Protein AF-A7VLI6-F1 (afdb_monomer_lite)

InterPro domains:
  IPR052986 Interferon-induced very large GTPase [PTHR14819] (4-269)
  IPR057365 Up-regulator of cell proliferation-like domain [PF25496] (10-269)

Sequence (271 aa):
SGDNSLASTHPLDVLCVLLHCSDNLIQQEIVTKLSMCQFAVPLLLPAGDGSHCTIMLGAMRDIVKKWRPQSLADNKGFREENVVNTSMPIFSYVRMGKSKLSKSKILNQVLNPAQLHNNFFIHDNMDGGNLKREISDGLVEMSWYFPCGKSDIFPEPITVTNLRGDLESHWDQFIFLTRISSAVFIFIEDISEMEFTLLSSCPTTDTQYYFIVTPGSGKTVSIQTLKTLQYLKSVLKFKKSNVIMHAGVVNEAAFVKRLQSTIINFINHKP

pLDDT: mean 88.83, std 11.22, range [43.25, 98.69]

Radius of gyration: 19.04 Å; chains: 1; bounding box: 56×36×55 Å

Foldseek 3Di:
DDPPCPPLAQVLLVVLVQCVPDDLVSLLVSQQVLVVLLAWGWQWRQDDVDDGIDGNLSSQQPDKDKAAFQVCQVPPDIDIDRPSPDDAAEEEEAEADDDPDWRQCLVQLLQDDPPDRRRRDQDCVDVSRVPDHDRCQQTKTKGKHGHHHDPDLANHIHMYIYHHDHCVVNVVSVLVCLARHLEYEYEYQAADPVNLVSLLPRDADNYEYAYEHHHPPPDDYDPVRVVSVVVSCVSNVYDPLSYQYPDDPPDSNVSSSSVSVVVNVCVVPPD

Organism: Glandirana rugosa (NCBI:txid8410)

Structure (mmCIF, N/CA/C/O backbone):
data_AF-A7VLI6-F1
#
_entry.id   AF-A7VLI6-F1
#
loop_
_atom_site.group_PDB
_atom_site.id
_atom_site.type_symbol
_atom_site.label_atom_id
_atom_site.label_alt_id
_atom_site.label_comp_id
_atom_site.label_asym_id
_atom_site.label_entity_id
_atom_site.label_seq_id
_atom_site.pdbx_PDB_ins_code
_atom_site.Cartn_x
_atom_site.Cartn_y
_atom_site.Cartn_z
_atom_site.occupancy
_atom_site.B_iso_or_equiv
_atom_site.auth_seq_id
_atom_site.auth_comp_id
_atom_site.auth_asym_id
_atom_site.auth_atom_id
_atom_site.pdbx_PDB_model_num
ATOM 1 N N . SER A 1 1 ? -24.670 20.925 -33.018 1.00 44.25 1 SER A N 1
ATOM 2 C CA . SER A 1 1 ? -23.647 19.876 -33.189 1.00 44.25 1 SER A CA 1
ATOM 3 C C . SER A 1 1 ? -22.370 20.355 -32.529 1.00 44.25 1 SER A C 1
ATOM 5 O O . SER A 1 1 ? -21.907 21.436 -32.865 1.00 44.25 1 SER A O 1
ATOM 7 N N . GLY A 1 2 ? -21.858 19.595 -31.559 1.00 44.06 2 GLY A N 1
ATOM 8 C CA . GLY A 1 2 ? -20.621 19.922 -30.842 1.00 44.06 2 GLY A CA 1
ATOM 9 C C . GLY A 1 2 ? -20.705 19.757 -29.325 1.00 44.06 2 GLY A C 1
ATOM 10 O O . GLY A 1 2 ? -20.158 20.586 -28.611 1.00 44.06 2 GLY A O 1
ATOM 11 N N . ASP A 1 3 ? -21.397 18.727 -28.832 1.00 43.25 3 ASP A N 1
ATOM 12 C CA . ASP A 1 3 ? -21.178 18.246 -27.467 1.00 43.25 3 ASP A CA 1
ATOM 13 C C . ASP A 1 3 ? -19.887 17.422 -27.499 1.00 43.25 3 ASP A C 1
ATOM 15 O O . ASP A 1 3 ? -19.888 16.250 -27.864 1.00 43.25 3 ASP A O 1
ATOM 19 N N . ASN A 1 4 ? -18.759 18.095 -27.281 1.00 45.59 4 ASN A N 1
ATOM 20 C CA . ASN A 1 4 ? -17.450 17.462 -27.171 1.00 45.59 4 ASN A CA 1
ATOM 21 C C . ASN A 1 4 ? -17.042 17.452 -25.694 1.00 45.59 4 ASN A C 1
ATOM 23 O O . ASN A 1 4 ? -15.986 17.955 -25.313 1.00 45.59 4 ASN A O 1
ATOM 27 N N . SER A 1 5 ? -17.915 16.907 -24.845 1.00 46.38 5 SER A N 1
ATOM 28 C CA . SER A 1 5 ? -17.510 16.394 -23.543 1.00 46.38 5 SER A CA 1
ATOM 29 C C . SER A 1 5 ? -16.692 15.125 -23.786 1.00 46.38 5 SER A C 1
ATOM 31 O O . SER A 1 5 ? -17.189 14.005 -23.725 1.00 46.38 5 SER A O 1
ATOM 33 N N . LEU A 1 6 ? -15.407 15.291 -24.118 1.00 52.44 6 LEU A N 1
ATOM 34 C CA . LEU A 1 6 ? -14.435 14.213 -23.954 1.00 52.44 6 LEU A CA 1
ATOM 35 C C . LEU A 1 6 ? -14.517 13.803 -22.485 1.00 52.44 6 LEU A C 1
ATOM 37 O O . LEU A 1 6 ? -14.024 14.522 -21.616 1.00 52.44 6 LEU A O 1
ATOM 41 N N . ALA A 1 7 ? -15.233 12.712 -22.210 1.00 63.75 7 ALA A N 1
ATOM 42 C CA . ALA A 1 7 ? -15.357 12.156 -20.878 1.00 63.75 7 ALA A CA 1
ATOM 43 C C . ALA A 1 7 ? -13.938 11.942 -20.352 1.00 63.75 7 ALA A C 1
ATOM 45 O O . ALA A 1 7 ? -13.181 11.120 -20.865 1.00 63.75 7 ALA A O 1
ATOM 46 N N . SER A 1 8 ? -13.541 12.769 -19.390 1.00 84.88 8 SER A N 1
ATOM 47 C CA . SER A 1 8 ? -12.221 12.703 -18.790 1.00 84.88 8 SER A CA 1
ATOM 48 C C . SER A 1 8 ? -12.125 11.385 -18.028 1.00 84.88 8 SER A C 1
ATOM 50 O O . SER A 1 8 ? -12.803 11.209 -17.014 1.00 84.88 8 SER A O 1
ATOM 52 N N . THR A 1 9 ? -11.326 10.452 -18.536 1.00 92.94 9 THR A N 1
ATOM 53 C CA . THR A 1 9 ? -11.122 9.132 -17.932 1.00 92.94 9 THR A CA 1
ATOM 54 C C . THR A 1 9 ? -10.052 9.199 -16.846 1.00 92.94 9 THR A C 1
ATOM 56 O O . THR A 1 9 ? -9.035 9.876 -17.011 1.00 92.94 9 THR A O 1
ATOM 59 N N . HIS A 1 10 ? -10.248 8.486 -15.735 1.00 95.06 10 HIS A N 1
ATOM 60 C CA . HIS A 1 10 ? -9.231 8.409 -14.691 1.00 95.06 10 HIS A CA 1
ATOM 61 C C . HIS A 1 10 ? -7.954 7.726 -15.236 1.00 95.06 10 HIS A C 1
ATOM 63 O O . HIS A 1 10 ? -8.055 6.666 -15.858 1.00 95.06 10 HIS A O 1
ATOM 69 N N . PRO A 1 11 ? -6.736 8.250 -14.986 1.00 95.75 11 PRO A N 1
ATOM 70 C CA . PRO A 1 11 ? -5.512 7.714 -15.594 1.00 95.75 11 PRO A CA 1
ATOM 71 C C . PRO A 1 11 ? -5.247 6.231 -15.296 1.00 95.75 11 PRO A C 1
ATOM 73 O O . PRO A 1 11 ? -4.714 5.511 -16.136 1.00 95.75 11 PRO A O 1
ATOM 76 N N . LEU A 1 12 ? -5.648 5.749 -14.115 1.00 96.75 12 LEU A N 1
ATOM 77 C CA . LEU A 1 12 ? -5.527 4.325 -13.781 1.00 96.75 12 LEU A CA 1
ATOM 78 C C . LEU A 1 12 ? -6.502 3.434 -14.553 1.00 96.75 12 LEU A C 1
ATOM 80 O O . LEU A 1 12 ? -6.171 2.276 -14.786 1.00 96.75 12 LEU A O 1
ATOM 84 N N . ASP A 1 13 ? -7.663 3.946 -14.968 1.00 95.81 13 ASP A N 1
ATOM 85 C CA . ASP A 1 13 ? -8.575 3.177 -15.822 1.00 95.81 13 ASP A CA 1
ATOM 86 C C . ASP A 1 13 ? -7.952 3.011 -17.209 1.00 95.81 13 ASP A C 1
ATOM 88 O O . ASP A 1 13 ? -7.915 1.902 -17.736 1.00 95.81 13 ASP A O 1
ATOM 92 N N . VAL A 1 14 ? -7.353 4.083 -17.745 1.00 95.69 14 VAL A N 1
ATOM 93 C CA . VAL A 1 14 ? -6.580 4.031 -18.995 1.00 95.69 14 VAL A CA 1
ATOM 94 C C . VAL A 1 14 ? -5.437 3.021 -18.879 1.00 95.69 14 VAL A C 1
ATOM 96 O O . VAL A 1 14 ? -5.281 2.176 -19.757 1.00 95.69 14 VAL A O 1
ATOM 99 N N . LEU A 1 15 ? -4.671 3.054 -17.782 1.00 96.62 15 LEU A N 1
ATOM 100 C CA . LEU A 1 15 ? -3.597 2.087 -17.542 1.00 96.62 15 LEU A CA 1
ATOM 101 C C . LEU A 1 15 ? -4.122 0.645 -17.496 1.00 96.62 15 LEU A C 1
ATOM 103 O O . LEU A 1 15 ? -3.519 -0.233 -18.110 1.00 96.62 15 LEU A O 1
ATOM 107 N N . CYS A 1 16 ? -5.234 0.392 -16.800 1.00 96.19 16 CYS A N 1
ATOM 108 C CA . CYS A 1 16 ? -5.801 -0.953 -16.713 1.00 96.19 16 CYS A CA 1
ATOM 109 C C . CYS A 1 16 ? -6.229 -1.469 -18.091 1.00 96.19 16 CYS A C 1
ATOM 111 O O . CYS A 1 16 ? -5.867 -2.586 -18.456 1.00 96.19 16 CYS A O 1
ATOM 113 N N . VAL A 1 17 ? -6.926 -0.646 -18.882 1.00 95.00 17 VAL A N 1
ATOM 114 C CA . VAL A 1 17 ? -7.335 -1.000 -20.251 1.00 95.00 17 VAL A CA 1
ATOM 115 C C . VAL A 1 17 ? -6.120 -1.282 -21.129 1.00 95.00 17 VAL A C 1
ATOM 117 O O . VAL A 1 17 ? -6.081 -2.312 -21.797 1.00 95.00 17 VAL A O 1
ATOM 120 N N . LEU A 1 18 ? -5.100 -0.418 -21.094 1.00 95.50 18 LEU A N 1
ATOM 121 C CA . LEU A 1 18 ? -3.877 -0.624 -21.870 1.00 95.50 18 LEU A CA 1
ATOM 122 C C . LEU A 1 18 ? -3.222 -1.964 -21.538 1.00 95.50 18 LEU A C 1
ATOM 124 O O . LEU A 1 18 ? -2.851 -2.692 -22.451 1.00 95.50 18 LEU A O 1
ATOM 128 N N . LEU A 1 19 ? -3.113 -2.316 -20.256 1.00 95.94 19 LEU A N 1
ATOM 129 C CA . LEU A 1 19 ? -2.513 -3.582 -19.839 1.00 95.94 19 LEU A CA 1
ATOM 130 C C . LEU A 1 19 ? -3.359 -4.790 -20.256 1.00 95.94 19 LEU A C 1
ATOM 132 O O . LEU A 1 19 ? -2.795 -5.764 -20.747 1.00 95.94 19 LEU A O 1
ATOM 136 N N . HIS A 1 20 ? -4.687 -4.723 -20.126 1.00 94.00 20 HIS A N 1
ATOM 137 C CA . HIS A 1 20 ? -5.583 -5.796 -20.573 1.00 94.00 20 HIS A CA 1
ATOM 138 C C . HIS A 1 20 ? -5.542 -6.020 -22.089 1.00 94.00 20 HIS A C 1
ATOM 140 O O . HIS A 1 20 ? -5.633 -7.158 -22.539 1.00 94.00 20 HIS A O 1
ATOM 146 N N . CYS A 1 21 ? -5.392 -4.954 -22.876 1.00 93.25 21 CYS A N 1
ATOM 147 C CA . CYS A 1 21 ? -5.352 -5.027 -24.338 1.00 93.25 21 CYS A CA 1
ATOM 148 C C . CYS A 1 21 ? -3.950 -5.300 -24.909 1.00 93.25 21 CYS A C 1
ATOM 150 O O . CYS A 1 21 ? -3.799 -5.395 -26.126 1.00 93.25 21 CYS A O 1
ATOM 152 N N . SER A 1 22 ? -2.930 -5.390 -24.057 1.00 95.12 22 SER A N 1
ATOM 153 C CA . SER A 1 22 ? -1.535 -5.566 -24.462 1.00 95.12 22 SER A CA 1
ATOM 154 C C . SER A 1 22 ? -1.086 -7.015 -24.322 1.00 95.12 22 SER A C 1
ATOM 156 O O . SER A 1 22 ? -1.467 -7.706 -23.379 1.00 95.12 22 SER A O 1
ATOM 158 N N . ASP A 1 23 ? -0.206 -7.455 -25.222 1.00 95.44 23 ASP A N 1
ATOM 159 C CA . ASP A 1 23 ? 0.549 -8.690 -25.020 1.00 95.44 23 ASP A CA 1
ATOM 160 C C . ASP A 1 23 ? 1.591 -8.541 -23.893 1.00 95.44 23 ASP A C 1
ATOM 162 O O . ASP A 1 23 ? 1.875 -7.444 -23.407 1.00 95.44 23 ASP A O 1
ATOM 166 N N . ASN A 1 24 ? 2.193 -9.659 -23.484 1.00 95.06 24 ASN A N 1
ATOM 167 C CA . ASN A 1 24 ? 3.147 -9.686 -22.374 1.00 95.06 24 ASN A CA 1
ATOM 168 C C . ASN A 1 24 ? 4.394 -8.807 -22.603 1.00 95.06 24 ASN A C 1
ATOM 170 O O . ASN A 1 24 ? 4.951 -8.301 -21.629 1.00 95.06 24 ASN A O 1
ATOM 174 N N . LEU A 1 25 ? 4.844 -8.625 -23.851 1.00 95.94 25 LEU A N 1
ATOM 175 C CA . LEU A 1 25 ? 6.017 -7.800 -24.165 1.00 95.94 25 LEU A CA 1
ATOM 176 C C . LEU A 1 25 ? 5.677 -6.316 -24.007 1.00 95.94 25 LEU A C 1
ATOM 178 O O . LEU A 1 25 ? 6.425 -5.566 -23.381 1.00 95.94 25 LEU A O 1
ATOM 182 N N . ILE A 1 26 ? 4.516 -5.898 -24.512 1.00 97.00 26 ILE A N 1
ATOM 183 C CA . ILE A 1 26 ? 4.031 -4.525 -24.354 1.00 97.00 26 ILE A CA 1
ATOM 184 C C . ILE A 1 26 ? 3.722 -4.235 -22.880 1.00 97.00 26 ILE A C 1
ATOM 186 O O . ILE A 1 26 ? 4.090 -3.174 -22.377 1.00 97.00 26 ILE A O 1
ATOM 190 N N . GLN A 1 27 ? 3.113 -5.178 -22.152 1.00 97.44 27 GLN A N 1
ATOM 191 C CA . GLN A 1 27 ? 2.902 -5.043 -20.706 1.00 97.44 27 GLN A CA 1
ATOM 192 C C . GLN A 1 27 ? 4.225 -4.821 -19.964 1.00 97.44 27 GLN A C 1
ATOM 194 O O . GLN A 1 27 ? 4.305 -3.938 -19.109 1.00 97.44 27 GLN A O 1
ATOM 199 N N . GLN A 1 28 ? 5.266 -5.587 -20.301 1.00 97.25 28 GLN A N 1
ATOM 200 C CA . GLN A 1 28 ? 6.598 -5.437 -19.718 1.00 97.25 28 GLN A CA 1
ATOM 201 C C . GLN A 1 28 ? 7.208 -4.063 -20.019 1.00 97.25 28 GLN A C 1
ATOM 203 O O . GLN A 1 28 ? 7.748 -3.427 -19.112 1.00 97.25 28 GLN A O 1
ATOM 208 N N . GLU A 1 29 ? 7.074 -3.564 -21.249 1.00 97.56 29 GLU A N 1
ATOM 209 C CA . GLU A 1 29 ? 7.558 -2.230 -21.619 1.00 97.56 29 GLU A CA 1
ATOM 210 C C . GLU A 1 29 ? 6.804 -1.129 -20.856 1.00 97.56 29 GLU A C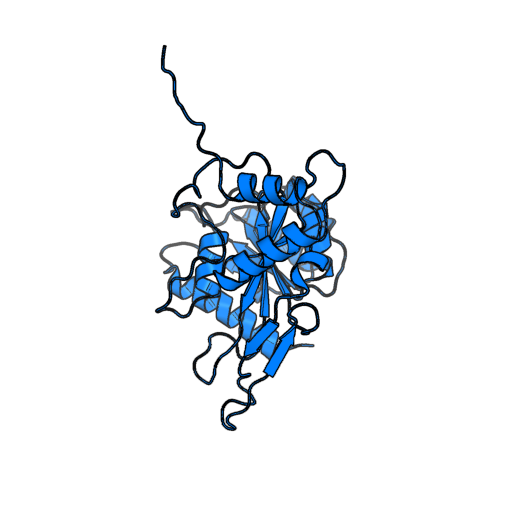 1
ATOM 212 O O . GLU A 1 29 ? 7.433 -0.250 -20.265 1.00 97.56 29 GLU A O 1
ATOM 217 N N . ILE A 1 30 ? 5.469 -1.203 -20.773 1.00 97.94 30 ILE A N 1
ATOM 218 C CA . ILE A 1 30 ? 4.645 -0.254 -20.004 1.00 97.94 30 ILE A CA 1
ATOM 219 C C . ILE A 1 30 ? 5.088 -0.231 -18.536 1.00 97.94 30 ILE A C 1
ATOM 221 O O . ILE A 1 30 ? 5.362 0.834 -17.979 1.00 97.94 30 ILE A O 1
ATOM 225 N N . VAL A 1 31 ? 5.193 -1.405 -17.908 1.00 97.94 31 VAL A N 1
ATOM 226 C CA . VAL A 1 31 ? 5.588 -1.549 -16.500 1.00 97.94 31 VAL A CA 1
ATOM 227 C C . VAL A 1 31 ? 7.019 -1.053 -16.263 1.00 97.94 31 VAL A C 1
ATOM 229 O O . VAL A 1 31 ? 7.285 -0.373 -15.266 1.00 97.94 31 VAL A O 1
ATOM 232 N N . THR A 1 32 ? 7.928 -1.297 -17.206 1.00 96.94 32 THR A N 1
ATOM 233 C CA . THR A 1 32 ? 9.299 -0.774 -17.165 1.00 96.94 32 THR A CA 1
ATOM 234 C C . THR A 1 32 ? 9.309 0.752 -17.239 1.00 96.94 32 THR A C 1
ATOM 236 O O . THR A 1 32 ? 9.948 1.394 -16.403 1.00 96.94 32 THR A O 1
ATOM 239 N N . LYS A 1 33 ? 8.548 1.365 -18.157 1.00 97.31 33 LYS A N 1
ATOM 240 C CA . LYS A 1 33 ? 8.453 2.832 -18.261 1.00 97.31 33 LYS A CA 1
ATOM 241 C C . LYS A 1 33 ? 7.835 3.471 -17.024 1.00 97.31 33 LYS A C 1
ATOM 243 O O . LYS A 1 33 ? 8.375 4.467 -16.548 1.00 97.31 33 LYS A O 1
ATOM 248 N N . LEU A 1 34 ? 6.787 2.876 -16.450 1.00 97.00 34 LEU A N 1
ATOM 249 C CA . LEU A 1 34 ? 6.228 3.324 -15.170 1.00 97.00 34 LEU A CA 1
ATOM 250 C C . LEU A 1 34 ? 7.310 3.359 -14.081 1.00 97.00 34 LEU A 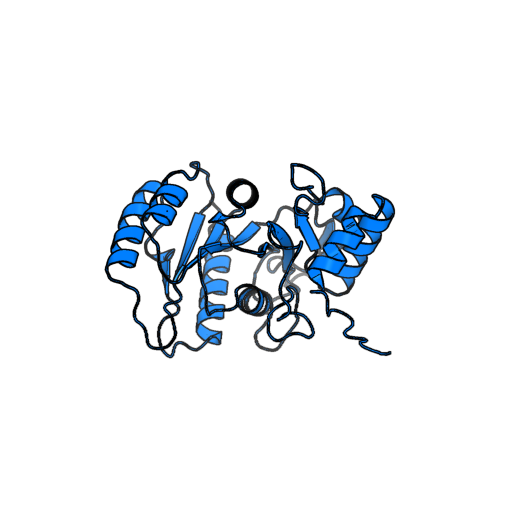C 1
ATOM 252 O O . LEU A 1 34 ? 7.492 4.384 -13.423 1.00 97.00 34 LEU A O 1
ATOM 256 N N . SER A 1 35 ? 8.094 2.285 -13.959 1.00 95.75 35 SER A N 1
ATOM 257 C CA . SER A 1 35 ? 9.185 2.191 -12.981 1.00 95.75 35 SER A CA 1
ATOM 258 C C . SER A 1 35 ? 10.326 3.187 -13.232 1.00 95.75 35 SER A C 1
ATOM 260 O O . SER A 1 35 ? 10.910 3.702 -12.271 1.00 95.75 35 SER A O 1
ATOM 262 N N . MET A 1 36 ? 10.652 3.485 -14.496 1.00 94.12 36 MET A N 1
ATOM 263 C CA . MET A 1 36 ? 11.637 4.515 -14.866 1.00 94.12 36 MET A CA 1
ATOM 264 C C . MET A 1 36 ? 11.153 5.922 -14.495 1.00 94.12 36 MET A C 1
ATOM 266 O O . MET A 1 36 ? 11.946 6.738 -14.030 1.00 94.12 36 MET A O 1
ATOM 270 N N . CYS A 1 37 ? 9.852 6.182 -14.634 1.00 93.75 37 CYS A N 1
ATOM 271 C CA . CYS A 1 37 ? 9.202 7.428 -14.229 1.00 93.75 37 CYS A CA 1
ATOM 272 C C . CYS A 1 37 ? 8.872 7.494 -12.728 1.00 93.75 37 CYS A C 1
ATOM 274 O O . CYS A 1 37 ? 8.243 8.453 -12.293 1.00 93.75 37 CYS A O 1
ATOM 276 N N . GLN A 1 38 ? 9.295 6.500 -11.936 1.00 93.12 38 GLN A N 1
ATOM 277 C CA . GLN A 1 38 ? 9.018 6.397 -10.498 1.00 93.12 38 GLN A CA 1
ATOM 278 C C . GLN A 1 38 ? 7.523 6.304 -10.147 1.00 93.12 38 GLN A C 1
ATOM 280 O O . GLN A 1 38 ? 7.144 6.576 -9.010 1.00 93.12 38 GLN A O 1
ATOM 285 N N . PHE A 1 39 ? 6.674 5.883 -11.083 1.00 95.94 39 PHE A N 1
ATOM 286 C CA . PHE A 1 39 ? 5.292 5.536 -10.778 1.00 95.94 39 PHE A CA 1
ATOM 287 C C . PHE A 1 39 ? 5.203 4.136 -10.179 1.00 95.94 39 PHE A C 1
ATOM 289 O O . PHE A 1 39 ? 6.033 3.261 -10.442 1.00 95.94 39 PHE A O 1
ATOM 296 N N . ALA A 1 40 ? 4.166 3.926 -9.375 1.00 97.56 40 ALA A N 1
ATOM 297 C CA . ALA A 1 40 ? 3.810 2.603 -8.913 1.00 97.56 40 ALA A CA 1
ATOM 298 C C . ALA A 1 40 ? 3.400 1.721 -10.102 1.00 97.56 40 ALA A C 1
ATOM 300 O O . ALA A 1 40 ? 2.743 2.169 -11.043 1.00 97.56 40 ALA A O 1
ATOM 301 N N . VAL A 1 41 ? 3.800 0.457 -10.052 1.00 98.00 41 VAL A N 1
ATOM 302 C CA . VAL A 1 41 ? 3.508 -0.542 -11.080 1.00 98.00 41 VAL A CA 1
ATOM 303 C C . VAL A 1 41 ? 2.337 -1.427 -10.642 1.00 98.00 41 VAL A C 1
ATOM 305 O O . VAL A 1 41 ? 2.157 -1.649 -9.443 1.00 98.00 41 VAL A O 1
ATOM 308 N N . PRO A 1 42 ? 1.524 -1.958 -11.566 1.00 97.44 42 PRO A N 1
ATOM 309 C CA . PRO A 1 42 ? 0.458 -2.902 -11.230 1.00 97.44 42 PRO A CA 1
ATOM 310 C C . PRO A 1 42 ? 1.058 -4.204 -10.680 1.00 97.44 42 PRO A C 1
ATOM 312 O O . PRO A 1 42 ? 1.895 -4.808 -11.336 1.00 97.44 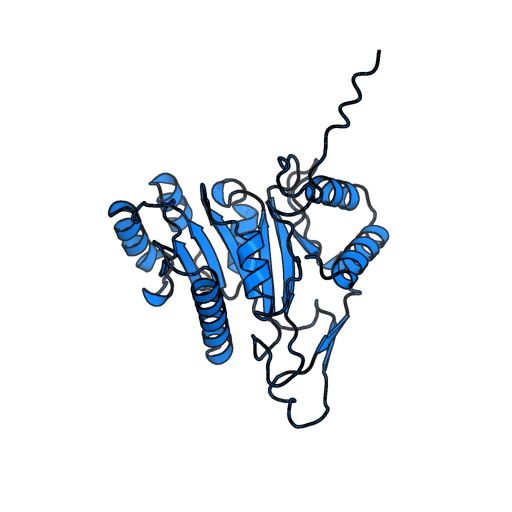42 PRO A O 1
ATOM 315 N N . LEU A 1 43 ? 0.631 -4.655 -9.500 1.00 97.69 43 LEU A N 1
ATOM 316 C CA . LEU A 1 43 ? 0.926 -5.984 -8.946 1.00 97.69 43 LEU A CA 1
ATOM 317 C C . LEU A 1 43 ? -0.229 -6.955 -9.202 1.00 97.69 43 LEU A C 1
ATOM 319 O O . LEU A 1 43 ? 0.008 -8.055 -9.698 1.00 97.69 43 LEU A O 1
ATOM 323 N N . LEU A 1 44 ? -1.457 -6.531 -8.888 1.00 96.94 44 LEU A N 1
ATOM 324 C CA . LEU A 1 44 ? -2.686 -7.220 -9.281 1.00 96.94 44 LEU A CA 1
ATOM 325 C C . LEU A 1 44 ? -3.504 -6.299 -10.168 1.00 96.94 44 LEU A C 1
ATOM 327 O O . LEU A 1 44 ? -3.944 -5.247 -9.707 1.00 96.94 44 LEU A O 1
ATOM 331 N N . LEU A 1 45 ? -3.727 -6.712 -11.408 1.00 95.50 45 LEU A N 1
ATOM 332 C CA . LEU A 1 45 ? -4.652 -6.061 -12.321 1.00 95.50 45 LEU A CA 1
ATOM 333 C C . LEU A 1 45 ? -6.077 -6.560 -12.011 1.00 95.50 45 LEU A C 1
ATOM 335 O O . LEU A 1 45 ? -6.246 -7.780 -11.887 1.00 95.50 45 LEU A O 1
ATOM 339 N N . PRO A 1 46 ? -7.080 -5.676 -11.833 1.00 92.94 46 PRO A N 1
ATOM 340 C CA . PRO A 1 46 ? -8.448 -6.102 -11.552 1.00 92.94 46 PRO A CA 1
ATOM 341 C C . PRO A 1 46 ? -8.993 -6.958 -12.702 1.00 92.94 46 PRO A C 1
ATOM 343 O O . PRO A 1 46 ? -8.432 -6.991 -13.795 1.00 92.94 46 PRO A O 1
ATOM 346 N N . ALA A 1 47 ? -10.056 -7.714 -12.438 1.00 83.56 47 ALA A N 1
ATOM 347 C CA . ALA A 1 47 ? -10.693 -8.494 -13.487 1.00 83.56 47 ALA A CA 1
ATOM 348 C C . ALA A 1 47 ? -11.333 -7.519 -14.490 1.00 83.56 47 ALA A C 1
ATOM 350 O O . ALA A 1 47 ? -12.183 -6.725 -14.100 1.00 83.56 47 ALA A O 1
ATOM 351 N N . GLY A 1 48 ? -10.871 -7.539 -15.743 1.00 73.19 48 GLY A N 1
ATOM 352 C CA . GLY A 1 48 ? -11.473 -6.772 -16.833 1.00 73.19 48 GLY A CA 1
ATOM 353 C C . GLY A 1 48 ? -12.822 -7.379 -17.220 1.00 73.19 48 GLY A C 1
ATOM 354 O O . GLY A 1 48 ? -13.826 -7.179 -16.548 1.00 73.19 48 GLY A O 1
ATOM 355 N N . ASP A 1 49 ? -12.841 -8.164 -18.293 1.00 62.19 49 ASP A N 1
ATOM 356 C CA . ASP A 1 49 ? -13.991 -8.975 -18.723 1.00 62.19 49 ASP A CA 1
ATOM 357 C C . ASP A 1 49 ? -14.026 -10.386 -18.091 1.00 62.19 49 ASP A C 1
ATOM 359 O O . ASP A 1 49 ? -15.021 -11.102 -18.209 1.00 62.19 49 ASP A O 1
ATOM 363 N N . GLY A 1 50 ? -12.939 -10.795 -17.430 1.00 62.22 50 GLY A N 1
ATOM 364 C CA . GLY A 1 50 ? -12.792 -12.097 -16.778 1.00 62.22 50 GLY A CA 1
ATOM 365 C C . GLY A 1 50 ? -13.365 -12.180 -15.355 1.00 62.22 50 GLY A C 1
ATOM 366 O O . GLY A 1 50 ? -13.949 -11.238 -14.829 1.00 62.22 50 GLY A O 1
ATOM 367 N N . SER A 1 51 ? -13.158 -13.329 -14.700 1.00 64.12 51 SER A N 1
ATOM 368 C CA . SER A 1 51 ? -13.637 -13.596 -13.330 1.00 64.12 51 SER A CA 1
ATOM 369 C C . SER A 1 51 ? -12.589 -13.390 -12.230 1.00 64.12 51 SER A C 1
ATOM 371 O O . SER A 1 51 ? -12.939 -13.381 -11.052 1.00 64.12 51 SER A O 1
ATOM 373 N N . HIS A 1 52 ? -11.306 -13.257 -12.582 1.00 79.06 52 HIS A N 1
ATOM 374 C CA . HIS A 1 52 ? -10.202 -13.200 -11.621 1.00 79.06 52 HIS A CA 1
ATOM 375 C C . HIS A 1 52 ? -9.194 -12.102 -11.969 1.00 79.06 52 HIS A C 1
ATOM 377 O O . HIS A 1 52 ? -8.999 -11.754 -13.133 1.00 79.06 52 HIS A O 1
ATOM 383 N N . CYS A 1 53 ? -8.535 -11.569 -10.939 1.00 89.12 53 CYS A N 1
ATOM 384 C CA . CYS A 1 53 ? -7.431 -10.629 -11.100 1.00 89.12 53 CYS A CA 1
ATOM 385 C C . CYS A 1 53 ? -6.194 -11.303 -11.726 1.00 89.12 53 CYS A C 1
ATOM 387 O O . CYS A 1 53 ? -5.982 -12.507 -11.575 1.00 89.12 53 CYS A O 1
ATOM 389 N N . THR A 1 54 ? -5.359 -10.518 -12.410 1.00 92.50 54 THR A N 1
ATOM 390 C CA . THR A 1 54 ? -4.111 -10.999 -13.030 1.00 92.50 54 THR A CA 1
ATOM 391 C C . THR A 1 54 ? -2.898 -10.533 -12.231 1.00 92.50 54 THR A C 1
ATOM 393 O O . THR A 1 54 ? -2.748 -9.343 -11.959 1.00 92.50 54 THR A O 1
ATOM 396 N N . ILE A 1 55 ? -2.008 -11.463 -11.867 1.00 94.62 55 ILE A N 1
ATOM 397 C CA . ILE A 1 55 ? -0.735 -11.148 -11.202 1.00 94.62 55 ILE A CA 1
ATOM 398 C C . ILE A 1 55 ? 0.288 -10.693 -12.249 1.00 94.62 55 ILE A C 1
ATOM 400 O O . ILE A 1 55 ? 0.639 -11.444 -13.155 1.00 94.62 55 ILE A O 1
ATOM 404 N N . MET A 1 56 ? 0.834 -9.491 -12.075 1.00 95.44 56 MET A N 1
ATOM 405 C CA . MET A 1 56 ? 1.681 -8.815 -13.069 1.00 95.44 56 MET A CA 1
ATOM 406 C C . MET A 1 56 ? 3.193 -8.972 -12.824 1.00 95.44 56 MET A C 1
ATOM 408 O O . MET A 1 56 ? 3.998 -8.244 -13.402 1.00 95.44 56 MET A O 1
ATOM 412 N N . LEU A 1 57 ? 3.620 -9.939 -12.001 1.00 93.19 57 LEU A N 1
ATOM 413 C CA . LEU A 1 57 ? 5.046 -10.180 -11.706 1.00 93.19 57 LEU A CA 1
ATOM 414 C C . LEU A 1 57 ? 5.881 -10.452 -12.969 1.00 93.19 57 LEU A C 1
ATOM 416 O O . LEU A 1 57 ? 7.050 -10.077 -13.031 1.00 93.19 57 LEU A O 1
ATOM 420 N N . GLY A 1 58 ? 5.284 -11.074 -13.993 1.00 93.31 58 GLY A N 1
ATOM 421 C CA . GLY A 1 58 ? 5.943 -11.318 -15.279 1.00 93.31 58 GLY A CA 1
ATOM 422 C C . GLY A 1 58 ? 6.371 -10.033 -15.993 1.00 93.31 58 GLY A C 1
ATOM 423 O O . GLY A 1 58 ? 7.465 -9.990 -16.547 1.00 93.31 58 GLY A O 1
ATOM 424 N N . ALA A 1 59 ? 5.566 -8.971 -15.899 1.00 95.56 59 ALA A N 1
ATOM 425 C CA . ALA A 1 59 ? 5.847 -7.679 -16.522 1.00 95.56 59 ALA A CA 1
ATOM 426 C C . ALA A 1 59 ? 6.949 -6.881 -15.795 1.00 95.56 59 ALA A C 1
ATOM 428 O O . ALA A 1 59 ? 7.459 -5.901 -16.326 1.00 95.56 59 ALA A O 1
ATOM 429 N N . MET A 1 60 ? 7.350 -7.295 -14.588 1.00 95.25 60 MET A N 1
ATOM 430 C CA . MET A 1 60 ? 8.370 -6.612 -13.778 1.00 95.25 60 MET A CA 1
ATOM 431 C C . MET A 1 60 ? 9.783 -7.170 -13.975 1.00 95.25 60 MET A C 1
ATOM 433 O O . MET A 1 60 ? 10.729 -6.665 -13.374 1.00 95.25 60 MET A O 1
ATOM 437 N N . ARG A 1 61 ? 9.940 -8.215 -14.798 1.00 92.69 61 ARG A N 1
ATOM 438 C CA . ARG A 1 61 ? 11.189 -8.981 -14.937 1.00 92.69 61 ARG A CA 1
ATOM 439 C C . ARG A 1 61 ? 12.381 -8.187 -15.455 1.00 92.69 61 ARG A C 1
ATOM 441 O O . ARG A 1 61 ? 13.492 -8.649 -15.249 1.00 92.69 61 ARG A O 1
ATOM 448 N N . ASP A 1 62 ? 12.184 -7.011 -16.040 1.00 92.38 62 ASP A N 1
ATOM 449 C CA . ASP A 1 62 ? 13.294 -6.165 -16.511 1.00 92.38 62 ASP A CA 1
ATOM 450 C C . ASP A 1 62 ? 13.597 -5.001 -15.560 1.00 92.38 62 ASP A C 1
ATOM 452 O O . ASP A 1 62 ? 14.516 -4.213 -15.789 1.00 92.38 62 ASP A O 1
ATOM 456 N N . ILE A 1 63 ? 12.863 -4.892 -14.449 1.00 95.56 63 ILE A N 1
ATOM 457 C CA . ILE A 1 63 ? 13.093 -3.833 -13.475 1.00 95.56 63 ILE A CA 1
ATOM 458 C C . ILE A 1 63 ? 14.283 -4.214 -12.591 1.00 95.56 63 ILE A C 1
ATOM 460 O O . ILE A 1 63 ? 14.166 -4.948 -11.608 1.00 95.56 63 ILE A O 1
ATOM 464 N N . VAL A 1 64 ? 15.434 -3.638 -12.919 1.00 94.31 64 VAL A N 1
ATOM 465 C CA . VAL A 1 64 ? 16.643 -3.674 -12.095 1.00 94.31 64 VAL A CA 1
ATOM 466 C C . VAL A 1 64 ? 16.749 -2.380 -11.298 1.00 94.31 64 VAL A C 1
ATOM 468 O O . VAL A 1 64 ? 16.504 -1.284 -11.811 1.00 94.31 64 VAL A O 1
ATOM 471 N N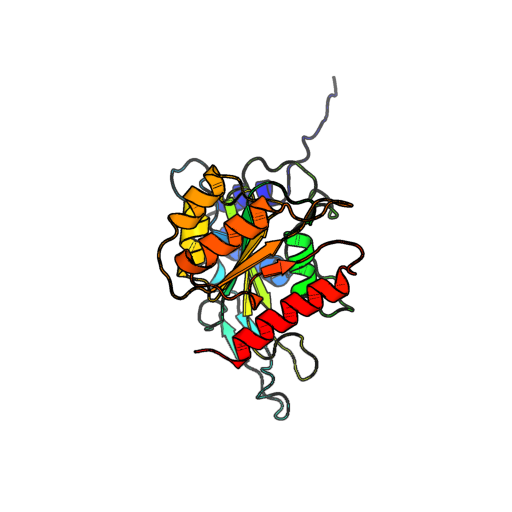 . LYS A 1 65 ? 17.099 -2.496 -10.017 1.00 93.38 65 LYS A N 1
ATOM 472 C CA . LYS A 1 65 ? 17.320 -1.344 -9.142 1.00 93.38 65 LYS A CA 1
ATOM 473 C C . LYS A 1 65 ? 18.694 -1.450 -8.510 1.00 93.38 65 LYS A C 1
ATOM 475 O O . LYS A 1 65 ? 19.135 -2.524 -8.113 1.00 93.38 65 LYS A O 1
ATOM 480 N N . LYS A 1 66 ? 19.358 -0.301 -8.412 1.00 90.19 66 LYS A N 1
ATOM 481 C CA . LYS A 1 66 ? 20.653 -0.139 -7.761 1.00 90.19 66 LYS A CA 1
ATOM 482 C C . LYS A 1 66 ? 20.475 0.667 -6.488 1.00 90.19 66 LYS A C 1
ATOM 484 O O . LYS A 1 66 ? 19.857 1.728 -6.516 1.00 90.19 66 LYS A O 1
ATOM 489 N N . TRP A 1 67 ? 21.020 0.176 -5.384 1.00 89.75 67 TRP A N 1
ATOM 490 C CA . TRP A 1 67 ? 20.870 0.809 -4.078 1.00 89.75 67 TRP A CA 1
ATOM 491 C C . TRP A 1 67 ? 22.103 0.611 -3.204 1.00 89.75 67 TRP A C 1
ATOM 493 O O . TRP A 1 67 ? 22.967 -0.227 -3.472 1.00 89.75 67 TRP A O 1
ATOM 503 N N . ARG A 1 68 ? 22.194 1.400 -2.138 1.00 85.62 68 ARG A N 1
ATOM 504 C CA . ARG A 1 68 ? 23.234 1.288 -1.120 1.00 85.62 68 ARG A CA 1
ATOM 505 C C . ARG A 1 68 ? 22.570 1.046 0.236 1.00 85.62 68 ARG A C 1
ATOM 507 O O . ARG A 1 68 ? 22.070 1.999 0.830 1.00 85.62 68 ARG A O 1
ATOM 514 N N . PRO A 1 69 ? 22.571 -0.205 0.730 1.00 78.62 69 PRO A N 1
ATOM 515 C CA . PRO A 1 69 ? 22.139 -0.503 2.092 1.00 78.62 69 PRO A CA 1
ATOM 516 C C . PRO A 1 69 ? 22.919 0.327 3.111 1.00 78.62 69 PRO A C 1
ATOM 518 O O . PRO A 1 69 ? 24.108 0.595 2.909 1.00 78.62 69 PRO A O 1
ATOM 521 N N . GLN A 1 70 ? 22.294 0.668 4.239 1.00 74.69 70 GLN A N 1
ATOM 522 C CA . GLN A 1 70 ? 22.967 1.443 5.285 1.00 74.69 70 GLN A CA 1
ATOM 523 C C . GLN A 1 70 ? 24.189 0.704 5.867 1.00 74.69 70 GLN A C 1
ATOM 525 O O . GLN A 1 70 ? 25.188 1.336 6.207 1.00 74.69 70 GLN A O 1
ATOM 530 N N . SER A 1 71 ? 24.159 -0.633 5.892 1.00 73.38 71 SER A N 1
ATOM 531 C CA . SER A 1 71 ? 25.291 -1.491 6.285 1.00 73.38 71 SER A CA 1
ATOM 532 C C . SER A 1 71 ? 26.530 -1.341 5.390 1.00 73.38 71 SER A C 1
ATOM 534 O O . SER A 1 71 ? 27.648 -1.606 5.825 1.00 73.38 71 SER A O 1
ATOM 536 N N . LEU A 1 72 ? 26.349 -0.884 4.148 1.00 72.81 72 LEU A N 1
ATOM 537 C CA . LEU A 1 72 ? 27.412 -0.610 3.183 1.00 72.81 72 LEU A CA 1
ATOM 538 C C . LEU A 1 72 ? 27.612 0.897 2.985 1.00 72.81 72 LEU A C 1
ATOM 540 O O . LEU A 1 72 ? 28.089 1.314 1.940 1.00 72.81 72 LEU A O 1
ATOM 544 N N . ALA A 1 73 ? 27.222 1.747 3.937 1.00 68.19 73 ALA A N 1
ATOM 545 C CA . ALA A 1 73 ? 27.356 3.191 3.759 1.00 68.19 73 ALA A CA 1
ATOM 546 C C . ALA A 1 73 ? 28.809 3.696 3.879 1.00 68.19 73 ALA A C 1
ATOM 548 O O . ALA A 1 73 ? 29.143 4.722 3.287 1.00 68.19 73 ALA A O 1
ATOM 549 N N . ASP A 1 74 ? 29.660 2.991 4.633 1.00 66.75 74 ASP A N 1
ATOM 550 C CA . ASP A 1 74 ? 31.067 3.362 4.871 1.00 66.75 74 ASP A CA 1
ATOM 551 C C . ASP A 1 74 ? 32.028 2.846 3.795 1.00 66.75 74 ASP A C 1
ATOM 553 O O . ASP A 1 74 ? 33.033 3.482 3.479 1.00 66.75 74 ASP A O 1
ATOM 557 N N . ASN A 1 75 ? 31.682 1.724 3.171 1.00 67.38 75 ASN A N 1
ATOM 558 C CA . ASN A 1 75 ? 32.404 1.172 2.034 1.00 67.38 75 ASN A CA 1
ATOM 559 C C . ASN A 1 75 ? 31.660 1.620 0.777 1.00 67.38 75 ASN A C 1
ATOM 561 O O . ASN A 1 75 ? 30.456 1.454 0.724 1.00 67.38 75 ASN A O 1
ATOM 565 N N . LYS A 1 76 ? 32.307 2.154 -0.267 1.00 67.12 76 LYS A N 1
ATOM 566 C CA . LYS A 1 76 ? 31.637 2.655 -1.499 1.00 67.12 76 LYS A CA 1
ATOM 567 C C . LYS A 1 76 ? 30.835 1.598 -2.309 1.00 67.12 76 LYS A C 1
ATOM 569 O O . LYS A 1 76 ? 30.559 1.814 -3.487 1.00 67.12 76 LYS A O 1
ATOM 574 N N . GLY A 1 77 ? 30.470 0.464 -1.715 1.00 76.81 77 GLY A N 1
ATOM 575 C CA . GLY A 1 77 ? 29.662 -0.593 -2.297 1.00 76.81 77 GLY A CA 1
ATOM 576 C C . GLY A 1 77 ? 28.240 -0.156 -2.642 1.00 76.81 77 GLY A C 1
ATOM 577 O O . GLY A 1 77 ? 27.695 0.824 -2.127 1.00 76.81 77 GLY A O 1
ATOM 578 N N . PHE A 1 78 ? 27.655 -0.908 -3.563 1.00 84.06 78 PHE A N 1
ATOM 579 C CA . PHE A 1 78 ? 26.256 -0.845 -3.961 1.00 84.06 78 PHE A CA 1
ATOM 580 C C . PHE A 1 78 ? 25.785 -2.269 -4.268 1.00 84.06 78 PHE A C 1
ATOM 582 O O . PHE A 1 78 ? 26.603 -3.148 -4.542 1.00 84.06 78 PHE A O 1
ATOM 589 N N . ARG A 1 79 ? 24.474 -2.487 -4.216 1.00 85.69 79 ARG A N 1
ATOM 590 C CA . ARG A 1 79 ? 23.817 -3.685 -4.736 1.00 85.69 79 ARG A CA 1
ATOM 591 C C . ARG A 1 79 ? 23.013 -3.301 -5.964 1.00 85.69 79 ARG A C 1
ATOM 593 O O . ARG A 1 79 ? 22.518 -2.179 -6.046 1.00 85.69 79 ARG A O 1
ATOM 600 N N . GLU A 1 80 ? 22.930 -4.214 -6.911 1.00 91.06 80 GLU A N 1
ATOM 601 C CA . GLU A 1 80 ? 22.140 -4.063 -8.121 1.00 91.06 80 GLU A CA 1
ATOM 602 C C . GLU A 1 80 ? 21.505 -5.411 -8.417 1.00 91.06 80 GLU A C 1
ATOM 604 O O . GLU A 1 80 ? 22.207 -6.410 -8.567 1.00 91.06 80 GLU A O 1
ATOM 609 N N . GLU A 1 81 ? 20.180 -5.450 -8.408 1.00 92.62 81 GLU A N 1
ATOM 610 C CA . GLU A 1 81 ? 19.435 -6.693 -8.543 1.00 92.62 81 GLU A CA 1
ATOM 611 C C . GLU A 1 81 ? 18.050 -6.423 -9.124 1.00 92.62 81 GLU A C 1
ATOM 613 O O . GLU A 1 81 ? 17.534 -5.299 -9.106 1.00 92.62 81 GLU A O 1
ATOM 618 N N . ASN A 1 82 ? 17.448 -7.478 -9.659 1.00 92.19 82 ASN A N 1
ATOM 619 C CA . ASN A 1 82 ? 16.073 -7.441 -10.100 1.00 92.19 82 ASN A CA 1
ATOM 620 C C . ASN A 1 82 ? 15.114 -7.325 -8.911 1.00 92.19 82 ASN A C 1
ATOM 622 O O . ASN A 1 82 ? 15.244 -8.061 -7.929 1.00 92.19 82 ASN A O 1
ATOM 626 N N . VAL A 1 83 ? 14.103 -6.465 -9.027 1.00 93.31 83 VAL A N 1
ATOM 627 C CA . VAL A 1 83 ? 13.096 -6.289 -7.970 1.00 93.31 83 VAL A CA 1
ATOM 628 C C . VAL A 1 83 ? 12.334 -7.577 -7.659 1.00 93.31 83 VAL A C 1
ATOM 630 O O . VAL A 1 83 ? 11.969 -7.779 -6.507 1.00 93.31 83 VAL A O 1
ATOM 633 N N . VAL A 1 84 ? 12.142 -8.473 -8.638 1.00 89.88 84 VAL A N 1
ATOM 634 C CA . VAL A 1 84 ? 11.437 -9.753 -8.433 1.00 89.88 84 VAL A CA 1
ATOM 635 C C . VAL A 1 84 ? 12.292 -10.797 -7.709 1.00 89.88 84 VAL A C 1
ATOM 637 O O . VAL A 1 84 ? 11.746 -11.727 -7.125 1.00 89.88 84 VAL A O 1
ATOM 640 N N . ASN A 1 85 ? 13.620 -10.634 -7.723 1.00 89.12 85 ASN A N 1
ATOM 641 C CA . ASN A 1 85 ? 14.569 -11.540 -7.065 1.00 89.12 85 ASN A CA 1
ATOM 642 C C . ASN A 1 85 ? 15.038 -11.008 -5.703 1.00 89.12 85 ASN A C 1
ATOM 644 O O . ASN A 1 85 ? 15.630 -11.744 -4.917 1.00 89.12 85 ASN A O 1
ATOM 648 N N . THR A 1 86 ? 14.764 -9.739 -5.401 1.00 89.50 86 THR A N 1
ATOM 649 C CA . THR A 1 86 ? 15.201 -9.103 -4.159 1.00 89.50 86 THR A CA 1
ATOM 650 C C . THR A 1 86 ? 14.199 -9.382 -3.039 1.00 89.50 86 THR A C 1
ATOM 652 O O . THR A 1 86 ? 13.044 -8.965 -3.103 1.00 89.50 86 THR A O 1
ATOM 655 N N . SER A 1 87 ? 14.643 -10.032 -1.961 1.00 90.00 87 SER A N 1
ATOM 656 C CA . SER A 1 87 ? 13.806 -10.237 -0.772 1.00 90.00 87 SER A CA 1
ATOM 657 C C . SER A 1 87 ? 13.616 -8.926 -0.001 1.00 90.00 87 SER A C 1
ATOM 659 O O . SER A 1 87 ? 14.556 -8.405 0.605 1.00 90.00 87 SER A O 1
ATOM 661 N N . MET A 1 88 ? 12.394 -8.390 -0.017 1.00 93.31 88 MET A N 1
ATOM 662 C CA . MET A 1 88 ? 12.020 -7.147 0.666 1.00 93.31 88 MET A CA 1
ATOM 663 C C . MET A 1 88 ? 10.781 -7.367 1.538 1.00 93.31 88 MET A C 1
ATOM 665 O O . MET A 1 88 ? 9.852 -8.049 1.102 1.00 93.31 88 MET A O 1
ATOM 669 N N . PRO A 1 89 ? 10.705 -6.774 2.745 1.00 95.75 89 PRO A N 1
ATOM 670 C CA . PRO A 1 89 ? 9.455 -6.755 3.489 1.00 95.75 89 PRO A CA 1
ATOM 671 C C . PRO A 1 89 ? 8.395 -5.966 2.709 1.00 95.75 89 PRO A C 1
ATOM 673 O O . PRO A 1 89 ? 8.678 -4.902 2.147 1.00 95.75 89 PRO A O 1
ATOM 676 N N . ILE A 1 90 ? 7.175 -6.502 2.690 1.00 97.56 90 ILE A N 1
ATOM 677 C CA . ILE A 1 90 ? 6.035 -5.923 1.979 1.00 97.56 90 ILE A CA 1
ATOM 678 C C . ILE A 1 90 ? 5.099 -5.267 2.997 1.00 97.56 90 ILE A C 1
ATOM 680 O O . ILE A 1 90 ? 4.586 -5.926 3.906 1.00 97.56 90 ILE A O 1
ATOM 684 N N . PHE A 1 91 ? 4.863 -3.969 2.829 1.00 98.44 91 PHE A N 1
ATOM 685 C CA . PHE A 1 91 ? 3.936 -3.177 3.629 1.00 98.44 91 PHE A CA 1
ATOM 686 C C . PHE A 1 91 ? 2.742 -2.776 2.771 1.00 98.44 91 PHE A C 1
ATOM 688 O O . PHE A 1 91 ? 2.851 -1.942 1.872 1.00 98.44 91 PHE A O 1
ATOM 695 N N . SER A 1 92 ? 1.596 -3.385 3.040 1.00 98.62 92 SER A N 1
ATOM 696 C CA . SER A 1 92 ? 0.414 -3.218 2.200 1.00 98.62 92 SER A CA 1
ATOM 697 C C . SER A 1 92 ? -0.582 -2.265 2.821 1.00 98.62 92 SER A C 1
ATOM 699 O O . SER A 1 92 ? -0.893 -2.370 4.004 1.00 98.62 92 SER A O 1
ATOM 701 N N . TYR A 1 93 ? -1.107 -1.344 2.022 1.00 98.50 93 TYR A N 1
ATOM 702 C CA . TYR A 1 93 ? -2.029 -0.319 2.485 1.00 98.50 93 TYR A CA 1
ATOM 703 C C . TYR A 1 93 ? -3.387 -0.456 1.819 1.00 98.50 93 TYR A C 1
ATOM 705 O O . TYR A 1 93 ? -3.543 -0.340 0.597 1.00 98.50 93 TYR A O 1
ATOM 713 N N . VAL A 1 94 ? -4.405 -0.606 2.653 1.00 98.25 94 VAL A N 1
ATOM 714 C CA . VAL A 1 94 ? -5.794 -0.803 2.244 1.00 98.25 94 VAL A CA 1
ATOM 715 C C . VAL A 1 94 ? -6.694 0.198 2.960 1.00 98.25 94 VAL A C 1
ATOM 717 O O . VAL A 1 94 ? -6.293 0.822 3.944 1.00 98.25 94 VAL A O 1
ATOM 720 N N . ARG A 1 95 ? -7.900 0.405 2.438 1.00 95.94 95 ARG A N 1
ATOM 721 C CA . ARG A 1 95 ? -8.920 1.250 3.063 1.00 95.94 95 ARG A CA 1
ATOM 722 C C . ARG A 1 95 ? -10.169 0.410 3.271 1.00 95.94 95 ARG A C 1
ATOM 724 O O . ARG A 1 95 ? -10.532 -0.334 2.368 1.00 95.94 95 ARG A O 1
ATOM 731 N N . MET A 1 96 ? -10.798 0.566 4.424 1.00 94.75 96 MET A N 1
ATOM 732 C CA . MET A 1 96 ? -12.119 0.027 4.715 1.00 94.75 96 MET A CA 1
ATOM 733 C C . MET A 1 96 ? -13.073 1.191 4.955 1.00 94.75 96 MET A C 1
ATOM 735 O O . MET A 1 96 ? -12.764 2.104 5.726 1.00 94.75 96 MET A O 1
ATOM 739 N N . GLY A 1 97 ? -14.175 1.187 4.217 1.00 90.31 97 GLY A N 1
ATOM 740 C CA . GLY A 1 97 ? -15.175 2.235 4.255 1.00 90.31 97 GLY A CA 1
ATOM 741 C C . GLY A 1 97 ? -14.672 3.581 3.726 1.00 90.31 97 GLY A C 1
ATOM 742 O O . GLY A 1 97 ? -13.784 3.710 2.870 1.00 90.31 97 GLY A O 1
ATOM 743 N N . LYS A 1 98 ? -15.278 4.653 4.237 1.00 83.69 98 LYS A N 1
ATOM 744 C CA . LYS A 1 98 ? -14.925 6.024 3.853 1.00 83.69 98 LYS A CA 1
ATOM 745 C C . LYS A 1 98 ? -13.668 6.472 4.597 1.00 83.69 98 LYS A C 1
ATOM 747 O O . LYS A 1 98 ? -13.460 6.166 5.762 1.00 83.69 98 LYS A O 1
ATOM 752 N N . SER A 1 99 ? -12.837 7.250 3.910 1.00 79.19 99 SER A N 1
ATOM 753 C CA . SER A 1 99 ? -11.708 7.952 4.520 1.00 79.19 99 SER A CA 1
ATOM 754 C C . SER A 1 99 ? -11.602 9.334 3.905 1.00 79.19 99 SER A C 1
ATOM 756 O O . SER A 1 99 ? -11.555 9.464 2.680 1.00 79.19 99 SER A O 1
ATOM 758 N N . LYS A 1 100 ? -11.539 10.363 4.752 1.00 79.31 100 LYS A N 1
ATOM 759 C CA . LYS A 1 100 ? -11.188 11.723 4.319 1.00 79.31 100 LYS A CA 1
ATOM 760 C C . LYS A 1 100 ? -9.691 11.887 4.078 1.00 79.31 100 LYS A C 1
ATOM 762 O O . LYS A 1 100 ? -9.291 12.792 3.356 1.00 79.31 100 LYS A O 1
ATOM 767 N N . LEU A 1 101 ? -8.865 11.039 4.694 1.00 86.56 101 LEU A N 1
ATOM 768 C CA . LEU A 1 101 ? -7.430 11.054 4.469 1.00 86.56 101 LEU A CA 1
ATOM 769 C C . LEU A 1 101 ? -7.117 10.267 3.196 1.00 86.56 101 LEU A C 1
ATOM 771 O O . LEU A 1 101 ? -7.415 9.072 3.098 1.00 86.56 101 LEU A O 1
ATOM 775 N N . SER A 1 102 ? -6.514 10.948 2.224 1.00 91.75 102 SER A N 1
ATOM 776 C CA . SER A 1 102 ? -6.092 10.341 0.964 1.00 91.75 102 SER A CA 1
ATOM 777 C C . SER A 1 102 ? -4.949 9.357 1.222 1.00 91.75 102 SER A C 1
ATOM 779 O O . SER A 1 102 ? -3.810 9.748 1.479 1.00 91.75 102 SER A O 1
ATOM 781 N N . LYS A 1 103 ? -5.264 8.056 1.168 1.00 95.25 103 LYS A N 1
ATOM 782 C CA . LYS A 1 103 ? -4.309 6.959 1.384 1.00 95.25 103 LYS A CA 1
ATOM 783 C C . LYS A 1 103 ? -3.100 7.094 0.460 1.00 95.25 103 LYS A C 1
ATOM 785 O O . LYS A 1 103 ? -1.984 7.213 0.948 1.00 95.25 103 LYS A O 1
ATOM 790 N N . SER A 1 104 ? -3.318 7.180 -0.854 1.00 96.50 104 SER A N 1
ATOM 791 C CA . SER A 1 104 ? -2.243 7.316 -1.849 1.00 96.50 104 SER A CA 1
ATOM 792 C C . SER A 1 104 ? -1.340 8.533 -1.593 1.00 96.50 104 SER A C 1
ATOM 794 O O . SER A 1 104 ? -0.123 8.423 -1.717 1.00 96.50 104 SER A O 1
ATOM 796 N N . LYS A 1 105 ? -1.907 9.669 -1.154 1.00 94.62 105 LYS A N 1
ATOM 797 C CA . LYS A 1 105 ? -1.130 10.863 -0.779 1.00 94.62 105 LYS A CA 1
ATOM 798 C C . LYS A 1 105 ? -0.218 10.594 0.423 1.00 94.62 105 LYS A C 1
ATOM 800 O O . LYS A 1 105 ? 0.961 10.941 0.385 1.00 94.62 105 LYS A O 1
ATOM 805 N N . ILE A 1 106 ? -0.737 9.940 1.466 1.00 94.81 106 ILE A N 1
ATOM 806 C CA . ILE A 1 106 ? 0.064 9.540 2.632 1.00 94.81 106 ILE A CA 1
ATOM 807 C C . ILE A 1 106 ? 1.169 8.563 2.231 1.00 94.81 106 ILE A C 1
ATOM 809 O O . ILE A 1 106 ? 2.300 8.727 2.678 1.00 94.81 106 ILE A O 1
ATOM 813 N N . LEU A 1 107 ? 0.884 7.581 1.370 1.00 96.31 107 LEU A N 1
ATOM 814 C CA . LEU A 1 107 ? 1.904 6.644 0.890 1.00 96.31 107 LEU A CA 1
ATOM 815 C C . LEU A 1 107 ? 3.042 7.371 0.163 1.00 96.31 107 LEU A C 1
ATOM 817 O O . LEU A 1 107 ? 4.208 7.084 0.435 1.00 96.31 107 LEU A O 1
ATOM 821 N N . ASN A 1 108 ? 2.722 8.343 -0.699 1.00 95.94 108 ASN A N 1
ATOM 822 C CA . ASN A 1 108 ? 3.743 9.163 -1.353 1.00 95.94 108 ASN A CA 1
ATOM 823 C C . ASN A 1 108 ? 4.618 9.876 -0.315 1.00 95.94 108 ASN A C 1
ATOM 825 O O . ASN A 1 108 ? 5.838 9.862 -0.431 1.00 95.94 108 ASN A O 1
ATOM 829 N N . GLN A 1 109 ? 4.032 10.452 0.734 1.00 94.38 109 GLN A N 1
ATOM 830 C CA . GLN A 1 109 ? 4.800 11.118 1.791 1.00 94.38 109 GLN A CA 1
ATOM 831 C C . GLN A 1 109 ? 5.634 10.151 2.635 1.00 94.38 109 GLN A C 1
ATOM 833 O O . GLN A 1 109 ? 6.738 10.498 3.036 1.00 94.38 109 GLN A O 1
ATOM 838 N N . VAL A 1 110 ? 5.139 8.939 2.899 1.00 95.25 110 VAL A N 1
ATOM 839 C CA . VAL A 1 110 ? 5.891 7.906 3.628 1.00 95.25 110 VAL A CA 1
ATOM 840 C C . VAL A 1 110 ? 7.142 7.491 2.855 1.00 95.25 110 VAL A C 1
ATOM 842 O O . VAL A 1 110 ? 8.191 7.308 3.472 1.00 95.25 110 VAL A O 1
ATOM 845 N N . LEU A 1 111 ? 7.044 7.380 1.528 1.00 93.94 111 LEU A N 1
ATOM 846 C CA . LEU A 1 111 ? 8.150 6.995 0.646 1.00 93.94 111 LEU A CA 1
ATOM 847 C C . LEU A 1 111 ? 9.116 8.142 0.321 1.00 93.94 111 LEU A C 1
ATOM 849 O O . LEU A 1 111 ? 10.242 7.882 -0.101 1.00 93.94 111 LEU A O 1
ATOM 853 N N . ASN A 1 112 ? 8.706 9.397 0.507 1.00 89.44 112 ASN A N 1
ATOM 854 C CA . ASN A 1 112 ? 9.553 10.554 0.244 1.00 89.44 112 ASN A CA 1
ATOM 855 C C . ASN A 1 112 ? 10.255 11.063 1.511 1.00 89.44 112 ASN A C 1
ATOM 857 O O . ASN A 1 112 ? 9.627 11.224 2.562 1.00 89.44 112 ASN A O 1
ATOM 861 N N . PRO A 1 113 ? 11.542 11.434 1.416 1.00 80.31 113 PRO A N 1
ATOM 862 C CA . PRO A 1 113 ? 12.158 12.326 2.387 1.00 80.31 113 PRO A CA 1
ATOM 863 C C . PRO A 1 113 ? 11.370 13.638 2.471 1.00 80.31 113 PRO A C 1
ATOM 865 O O . PRO A 1 113 ? 10.772 14.067 1.490 1.00 80.31 113 PRO A O 1
ATOM 868 N N . ALA A 1 114 ? 11.422 14.333 3.610 1.00 70.75 114 ALA A N 1
ATOM 869 C CA . ALA A 1 114 ? 10.607 15.533 3.853 1.00 70.75 114 ALA A CA 1
ATOM 870 C C . ALA A 1 114 ? 10.784 16.679 2.828 1.00 70.75 114 ALA A C 1
ATOM 872 O O . ALA A 1 114 ? 9.957 17.583 2.786 1.00 70.75 114 ALA A O 1
ATOM 873 N N . GLN A 1 115 ? 11.863 16.659 2.040 1.00 66.19 115 GLN A N 1
ATOM 874 C CA . GLN A 1 115 ? 12.210 17.671 1.036 1.00 66.19 115 GLN A CA 1
ATOM 875 C C . GLN A 1 115 ? 11.893 17.235 -0.407 1.00 66.19 115 GLN A C 1
ATOM 877 O O . GLN A 1 115 ? 12.085 18.020 -1.330 1.00 66.19 115 GLN A O 1
ATOM 882 N N . LEU A 1 116 ? 11.446 15.992 -0.612 1.00 76.75 116 LEU A N 1
ATOM 883 C CA . LEU A 1 116 ? 11.075 15.450 -1.918 1.00 76.75 116 LEU A CA 1
ATOM 884 C C . LEU A 1 116 ? 9.561 15.239 -1.990 1.00 76.75 116 LEU A C 1
ATOM 886 O O . LEU A 1 116 ? 8.900 14.948 -0.994 1.00 76.75 116 LEU A O 1
ATOM 890 N N . HIS A 1 117 ? 9.011 15.376 -3.193 1.00 79.19 117 HIS A N 1
ATOM 891 C CA . HIS A 1 117 ? 7.575 15.269 -3.447 1.00 79.19 117 HIS A CA 1
ATOM 892 C C . HIS A 1 117 ? 7.302 14.425 -4.696 1.00 79.19 117 HIS A C 1
ATOM 894 O O . HIS A 1 117 ? 6.593 14.848 -5.606 1.00 79.19 117 HIS A O 1
ATOM 900 N N . ASN A 1 118 ? 7.882 13.223 -4.751 1.00 86.38 118 ASN A N 1
ATOM 901 C CA . ASN A 1 118 ? 7.617 12.292 -5.843 1.00 86.38 118 ASN A CA 1
ATOM 902 C C . ASN A 1 118 ? 6.228 11.667 -5.683 1.00 86.38 118 ASN A C 1
ATOM 904 O O . ASN A 1 118 ? 5.881 11.149 -4.618 1.00 86.38 118 ASN A O 1
ATOM 908 N N . ASN A 1 119 ? 5.441 11.673 -6.752 1.00 91.62 119 ASN A N 1
ATOM 909 C CA . ASN A 1 119 ? 4.105 11.092 -6.753 1.00 91.62 119 ASN A CA 1
ATOM 910 C C . ASN A 1 119 ? 4.131 9.679 -7.340 1.00 91.62 119 ASN A C 1
ATOM 912 O O . ASN A 1 119 ? 3.834 9.488 -8.515 1.00 91.62 119 ASN A O 1
ATOM 916 N N . PHE A 1 120 ? 4.474 8.693 -6.508 1.00 95.38 120 PHE A N 1
ATOM 917 C CA . PHE A 1 120 ? 4.487 7.283 -6.908 1.00 95.38 120 PHE A CA 1
ATOM 918 C C . PHE A 1 120 ? 3.073 6.781 -7.220 1.00 95.38 120 PHE A C 1
ATOM 920 O O . PHE A 1 120 ? 2.830 6.165 -8.254 1.00 95.38 120 PHE A O 1
ATOM 927 N N . PHE A 1 121 ? 2.132 7.067 -6.321 1.00 97.44 121 PHE A N 1
ATOM 928 C CA . PHE A 1 121 ? 0.732 6.683 -6.427 1.00 97.44 121 PHE A CA 1
ATOM 929 C C . PHE A 1 121 ? -0.111 7.896 -6.812 1.00 97.44 121 PHE A C 1
ATOM 931 O O . PHE A 1 121 ? -0.091 8.917 -6.117 1.00 97.44 121 PHE A O 1
ATOM 938 N N . ILE A 1 122 ? -0.914 7.768 -7.871 1.00 96.12 122 ILE A N 1
ATOM 939 C CA . ILE A 1 122 ? -1.845 8.826 -8.289 1.00 96.12 122 ILE A CA 1
ATOM 940 C C . ILE A 1 122 ? -2.835 9.118 -7.157 1.00 96.12 122 ILE A C 1
ATOM 942 O O . ILE A 1 122 ? -3.407 8.187 -6.581 1.00 96.12 122 ILE A O 1
ATOM 946 N N . HIS A 1 123 ? -3.052 10.386 -6.825 1.00 94.62 123 HIS A N 1
ATOM 947 C CA . HIS A 1 123 ? -4.002 10.798 -5.794 1.00 94.62 123 HIS A CA 1
ATOM 948 C C . HIS A 1 123 ? -4.851 11.990 -6.249 1.00 94.62 123 HIS A C 1
ATOM 950 O O . HIS A 1 123 ? -4.618 12.584 -7.293 1.00 94.62 123 HIS A O 1
ATOM 956 N N . ASP A 1 124 ? -5.837 12.336 -5.435 1.00 90.81 124 ASP A N 1
ATOM 957 C CA . ASP A 1 124 ? -6.896 13.316 -5.678 1.00 90.81 124 ASP A CA 1
ATOM 958 C C . ASP A 1 124 ? -6.444 14.764 -5.938 1.00 90.81 124 ASP A C 1
ATOM 960 O O . ASP A 1 124 ? -7.218 15.531 -6.498 1.00 90.81 124 ASP A O 1
ATOM 964 N N . ASN A 1 125 ? -5.209 15.147 -5.598 1.00 90.62 125 ASN A N 1
ATOM 965 C CA . ASN A 1 125 ? -4.686 16.485 -5.924 1.00 90.62 125 ASN A CA 1
ATOM 966 C C . ASN A 1 125 ? -3.796 16.492 -7.178 1.00 90.62 125 ASN A C 1
ATOM 968 O O . ASN A 1 125 ? -3.140 17.496 -7.442 1.00 90.62 125 ASN A O 1
ATOM 972 N N . MET A 1 126 ? -3.706 15.376 -7.903 1.00 93.00 126 MET A N 1
ATOM 973 C CA . MET A 1 126 ? -3.007 15.302 -9.185 1.00 93.00 126 MET A CA 1
ATOM 974 C C . MET A 1 126 ? -3.995 15.463 -10.335 1.00 93.00 126 MET A C 1
ATOM 976 O O . MET A 1 126 ? -5.170 15.111 -10.203 1.00 93.00 126 MET A O 1
ATOM 980 N N . ASP A 1 127 ? -3.503 15.922 -11.482 1.00 91.06 127 ASP A N 1
ATOM 981 C CA . ASP A 1 127 ? -4.310 16.056 -12.693 1.00 91.06 127 ASP A CA 1
ATOM 982 C C . ASP A 1 127 ? -4.965 14.719 -13.067 1.00 91.06 127 ASP A C 1
ATOM 984 O O . ASP A 1 127 ? -4.307 13.685 -13.200 1.00 91.06 127 ASP A O 1
ATOM 988 N N . GLY A 1 128 ? -6.295 14.728 -13.173 1.00 90.62 128 GLY A N 1
ATOM 989 C CA . GLY A 1 128 ? -7.107 13.541 -13.444 1.00 90.62 128 GLY A CA 1
ATOM 990 C C . GLY A 1 128 ? -7.246 12.552 -12.276 1.00 90.62 128 GLY A C 1
ATOM 991 O O . GLY A 1 128 ? -8.025 11.607 -12.373 1.00 90.62 128 GLY A O 1
ATOM 992 N N . GLY A 1 129 ? -6.545 12.749 -11.156 1.00 91.19 129 GLY A N 1
ATOM 993 C CA . GLY A 1 129 ? -6.569 11.836 -10.008 1.00 91.19 129 GLY A CA 1
ATOM 994 C C . GLY A 1 129 ? -7.814 11.953 -9.121 1.00 91.19 129 GLY A C 1
ATOM 995 O O . GLY A 1 129 ? -8.090 11.061 -8.319 1.00 91.19 129 GLY A O 1
ATOM 996 N N . ASN A 1 130 ? -8.581 13.037 -9.264 1.00 92.31 130 ASN A N 1
ATOM 997 C CA . ASN A 1 130 ? -9.889 13.231 -8.630 1.00 92.31 130 ASN A CA 1
ATOM 998 C C . ASN A 1 130 ? -11.062 12.701 -9.472 1.00 92.31 130 ASN A C 1
ATOM 1000 O O . ASN A 1 130 ? -12.206 12.746 -9.014 1.00 92.31 130 ASN A O 1
ATOM 1004 N N . LEU A 1 131 ? -10.798 12.226 -10.693 1.00 94.06 131 LEU A N 1
ATOM 1005 C CA . LEU A 1 131 ? -11.820 11.642 -11.552 1.00 94.06 131 LEU A CA 1
ATOM 1006 C C . LEU A 1 131 ? -12.356 10.350 -10.932 1.00 94.06 131 LEU A C 1
ATOM 1008 O O . LEU A 1 131 ? -11.664 9.636 -10.200 1.00 94.06 131 LEU A O 1
ATOM 1012 N N . LYS A 1 132 ? -13.621 10.042 -11.213 1.00 92.69 132 LYS A N 1
ATOM 1013 C CA . LYS A 1 132 ? -14.217 8.786 -10.765 1.00 92.69 132 LYS A CA 1
ATOM 1014 C C . LYS A 1 132 ? -13.533 7.629 -11.500 1.00 92.69 132 LYS A C 1
ATOM 1016 O O . LYS A 1 132 ? -13.399 7.682 -12.716 1.00 92.69 132 LYS A O 1
ATOM 1021 N N . ARG A 1 133 ? -13.120 6.603 -10.752 1.00 93.06 133 ARG A N 1
ATOM 1022 C CA . ARG A 1 133 ? -12.647 5.337 -11.322 1.00 93.06 133 ARG A CA 1
ATOM 1023 C C . ARG A 1 133 ? -13.836 4.482 -11.737 1.00 93.06 133 ARG A C 1
ATOM 1025 O O . ARG A 1 133 ? -14.810 4.387 -10.988 1.00 93.06 133 ARG A O 1
ATOM 1032 N N . GLU A 1 134 ? -13.730 3.861 -12.899 1.00 92.12 134 GLU A N 1
ATOM 1033 C CA . GLU A 1 134 ? -14.724 2.925 -13.430 1.00 92.12 134 GLU A CA 1
ATOM 1034 C C . GLU A 1 134 ? -14.195 1.491 -13.503 1.00 92.12 134 GLU A C 1
ATOM 1036 O O . GLU A 1 134 ? -14.981 0.556 -13.398 1.00 92.12 134 GLU A O 1
ATOM 1041 N N . ILE A 1 135 ? -12.875 1.312 -13.637 1.00 92.38 135 ILE A N 1
ATOM 1042 C CA . ILE A 1 135 ? -12.250 0.005 -13.908 1.00 92.38 135 ILE A CA 1
ATOM 1043 C C . ILE A 1 135 ? -11.193 -0.338 -12.853 1.00 92.38 135 ILE A C 1
ATOM 1045 O O . ILE A 1 135 ? -11.038 -1.484 -12.453 1.00 92.38 135 ILE A O 1
ATOM 1049 N N . SER A 1 136 ? -10.445 0.659 -12.388 1.00 95.19 136 SER A N 1
ATOM 1050 C CA . SER A 1 136 ? -9.236 0.467 -11.582 1.00 95.19 136 SER A CA 1
ATOM 1051 C C . SER A 1 136 ? -9.473 0.308 -10.076 1.00 95.19 136 SER A C 1
ATOM 1053 O O . SER A 1 136 ? -8.509 0.245 -9.311 1.00 95.19 136 SER A O 1
ATOM 1055 N N . ASP A 1 137 ? -10.722 0.225 -9.614 1.00 94.75 137 ASP A N 1
ATOM 1056 C CA . ASP A 1 137 ? -10.996 -0.272 -8.262 1.00 94.75 137 ASP A CA 1
ATOM 1057 C C . ASP A 1 137 ? -10.652 -1.778 -8.201 1.00 94.75 137 ASP A C 1
ATOM 1059 O O . ASP A 1 137 ? -10.896 -2.528 -9.141 1.00 94.75 137 ASP A O 1
ATOM 1063 N N . GLY A 1 138 ? -9.959 -2.205 -7.140 1.00 95.69 138 GLY A N 1
ATOM 1064 C CA . GLY A 1 138 ? -9.372 -3.546 -7.041 1.00 95.69 138 GLY A CA 1
ATOM 1065 C C . GLY A 1 138 ? -7.959 -3.680 -7.610 1.00 95.69 138 GLY A C 1
ATOM 1066 O O . GLY A 1 138 ? -7.308 -4.696 -7.362 1.00 95.69 138 GLY A O 1
ATOM 1067 N N . LEU A 1 139 ? -7.440 -2.661 -8.305 1.00 97.88 139 LEU A N 1
ATOM 1068 C CA . LEU A 1 139 ? -6.027 -2.596 -8.683 1.00 97.88 139 LEU A CA 1
ATOM 1069 C C . LEU A 1 139 ? -5.155 -2.574 -7.422 1.00 97.88 139 LEU A C 1
ATOM 1071 O O . LEU A 1 139 ? -5.321 -1.712 -6.557 1.00 97.88 139 LEU A O 1
ATOM 1075 N N . VAL A 1 140 ? -4.184 -3.479 -7.339 1.00 98.50 140 VAL A N 1
ATOM 1076 C CA . VAL A 1 140 ? -3.106 -3.387 -6.350 1.00 98.50 140 VAL A CA 1
ATOM 1077 C C . VAL A 1 140 ? -1.887 -2.831 -7.054 1.00 98.50 140 VAL A C 1
ATOM 1079 O O . VAL A 1 140 ? -1.274 -3.518 -7.866 1.00 98.50 140 VAL A O 1
ATOM 1082 N N . GLU A 1 141 ? -1.525 -1.595 -6.738 1.00 98.12 141 GLU A N 1
ATOM 1083 C CA . GLU A 1 141 ? -0.270 -1.000 -7.191 1.00 98.12 141 GLU A CA 1
ATOM 1084 C C . GLU A 1 141 ? 0.861 -1.344 -6.218 1.00 98.12 141 GLU A C 1
ATOM 1086 O O . GLU A 1 141 ? 0.630 -1.564 -5.027 1.00 98.12 141 GLU A O 1
ATOM 1091 N N . MET A 1 142 ? 2.095 -1.323 -6.704 1.00 97.31 142 MET A N 1
ATOM 1092 C CA . MET A 1 142 ? 3.304 -1.572 -5.934 1.00 97.31 142 MET A CA 1
ATOM 1093 C C . MET A 1 142 ? 4.377 -0.539 -6.273 1.00 97.31 142 MET A C 1
ATOM 1095 O O . MET A 1 142 ? 4.592 -0.200 -7.433 1.00 97.31 142 MET A O 1
ATOM 1099 N N . SER A 1 143 ? 5.069 -0.052 -5.252 1.00 97.00 143 SER A N 1
ATOM 1100 C CA . SER A 1 143 ? 6.259 0.784 -5.383 1.00 97.00 143 SER A CA 1
ATOM 1101 C C . SER A 1 143 ? 7.321 0.317 -4.394 1.00 97.00 143 SER A C 1
ATOM 1103 O O . SER A 1 143 ? 7.029 -0.404 -3.437 1.00 97.00 143 SER A O 1
ATOM 1105 N N . TRP A 1 144 ? 8.560 0.734 -4.614 1.00 94.94 144 TRP A N 1
ATOM 1106 C CA . TRP A 1 144 ? 9.701 0.336 -3.802 1.00 94.94 144 TRP A CA 1
ATOM 1107 C C . TRP A 1 144 ? 10.434 1.553 -3.264 1.00 94.94 144 TRP A C 1
ATOM 1109 O O . TRP A 1 144 ? 10.552 2.574 -3.942 1.00 94.94 144 TRP A O 1
ATOM 1119 N N . TYR A 1 145 ? 11.001 1.400 -2.074 1.00 94.19 145 TYR A N 1
ATOM 1120 C CA . TYR A 1 145 ? 12.014 2.310 -1.563 1.00 94.19 145 TYR A CA 1
ATOM 1121 C C . TYR A 1 145 ? 13.370 1.620 -1.598 1.00 94.19 145 TYR A C 1
ATOM 1123 O O . TYR A 1 145 ? 13.504 0.497 -1.112 1.00 94.19 145 TYR A O 1
ATOM 1131 N N . PHE A 1 146 ? 14.379 2.318 -2.110 1.00 91.56 146 PHE A N 1
ATOM 1132 C CA . PHE A 1 146 ? 15.754 1.843 -2.169 1.00 91.56 146 PHE A CA 1
ATOM 1133 C C . PHE A 1 146 ? 16.682 2.870 -1.508 1.00 91.56 146 PHE A C 1
ATOM 1135 O O . PHE A 1 146 ? 16.777 3.991 -2.012 1.00 91.56 146 PHE A O 1
ATOM 1142 N N . PRO A 1 147 ? 17.372 2.522 -0.404 1.00 89.62 147 PRO A N 1
ATOM 1143 C CA . PRO A 1 147 ? 18.276 3.453 0.260 1.00 89.62 147 PRO A CA 1
ATOM 1144 C C . PRO A 1 147 ? 19.504 3.769 -0.603 1.00 89.62 147 PRO A C 1
ATOM 1146 O O . PRO A 1 147 ? 19.975 2.940 -1.382 1.00 89.62 147 PRO A O 1
ATOM 1149 N N . CYS A 1 148 ? 20.048 4.971 -0.448 1.00 82.94 148 CYS A N 1
ATOM 1150 C CA . CYS A 1 148 ? 21.213 5.495 -1.156 1.00 82.94 148 CYS A CA 1
ATOM 1151 C C . CYS A 1 148 ? 22.390 5.897 -0.227 1.00 82.94 148 CYS A C 1
ATOM 1153 O O . CYS A 1 148 ? 23.457 6.282 -0.724 1.00 82.94 148 CYS A O 1
ATOM 1155 N N . GLY A 1 149 ? 22.268 5.769 1.100 1.00 73.44 149 GLY A N 1
ATOM 1156 C CA . GLY A 1 149 ? 23.317 6.053 2.083 1.00 73.44 149 GLY A CA 1
ATOM 1157 C C . GLY A 1 149 ? 22.806 6.362 3.501 1.00 73.44 149 GLY A C 1
ATOM 1158 O O . GLY A 1 149 ? 21.838 5.788 3.983 1.00 73.44 149 GLY A O 1
ATOM 1159 N N . LYS A 1 150 ? 23.517 7.247 4.220 1.00 64.75 150 LYS A N 1
ATOM 1160 C CA . LYS A 1 150 ? 23.353 7.460 5.677 1.00 64.75 150 LYS A CA 1
ATOM 1161 C C . LYS A 1 150 ? 22.154 8.325 6.097 1.00 64.75 150 LYS A C 1
ATOM 1163 O O . LYS A 1 150 ? 21.925 8.473 7.293 1.00 64.75 150 LYS A O 1
ATOM 1168 N N . SER A 1 151 ? 21.419 8.913 5.155 1.00 73.00 151 SER A N 1
ATOM 1169 C CA . SER A 1 151 ? 20.325 9.864 5.435 1.00 73.00 151 SER A CA 1
ATOM 1170 C C . SER A 1 151 ? 18.984 9.429 4.844 1.00 73.00 151 SER A C 1
ATOM 1172 O O . SER A 1 151 ? 18.077 10.245 4.692 1.00 73.00 151 SER A O 1
ATOM 1174 N N . ASP A 1 152 ? 18.872 8.149 4.504 1.00 84.81 152 ASP A N 1
ATOM 1175 C CA . ASP A 1 152 ? 17.644 7.548 4.012 1.00 84.81 152 ASP A CA 1
ATOM 1176 C C . ASP A 1 152 ? 16.619 7.317 5.118 1.00 84.81 152 ASP A C 1
ATOM 1178 O O . ASP A 1 152 ? 16.953 7.150 6.290 1.00 84.81 152 ASP A O 1
ATOM 1182 N N . ILE A 1 153 ? 15.349 7.293 4.718 1.00 90.44 153 ILE A N 1
ATOM 1183 C CA . ILE A 1 153 ? 14.219 7.045 5.614 1.00 90.44 153 ILE A CA 1
ATOM 1184 C C . ILE A 1 153 ? 14.294 5.622 6.164 1.00 90.44 153 ILE A C 1
ATOM 1186 O O . ILE A 1 153 ? 14.134 5.407 7.364 1.00 90.44 153 ILE A O 1
ATOM 1190 N N . PHE A 1 154 ? 14.522 4.651 5.276 1.00 92.25 154 PHE A N 1
ATOM 1191 C CA . PHE A 1 154 ? 14.555 3.234 5.613 1.00 92.25 154 PHE A CA 1
ATOM 1192 C C . PHE A 1 154 ? 15.973 2.678 5.444 1.00 92.25 154 PHE A C 1
ATOM 1194 O O . PHE A 1 154 ? 16.631 3.001 4.455 1.00 92.25 154 PHE A O 1
ATOM 1201 N N . PRO A 1 155 ? 16.444 1.831 6.377 1.00 89.12 155 PRO A N 1
ATOM 1202 C CA . PRO A 1 155 ? 17.814 1.306 6.362 1.00 89.12 155 PRO A CA 1
ATOM 1203 C C . PRO A 1 155 ? 18.048 0.241 5.276 1.00 89.12 155 PRO A C 1
ATOM 1205 O O . PRO A 1 155 ? 19.179 0.036 4.831 1.00 89.12 155 PRO A O 1
ATOM 1208 N N . GLU A 1 156 ? 16.974 -0.426 4.849 1.00 89.56 156 GLU A N 1
ATOM 1209 C CA . GLU A 1 156 ? 16.951 -1.526 3.884 1.00 89.56 156 GLU A CA 1
ATOM 1210 C C . GLU A 1 156 ? 15.839 -1.290 2.848 1.00 89.56 156 GLU A C 1
ATOM 1212 O O . GLU A 1 156 ? 14.890 -0.549 3.139 1.00 89.56 156 GLU A O 1
ATOM 1217 N N . PRO A 1 157 ? 15.916 -1.907 1.652 1.00 93.19 157 PRO A N 1
ATOM 1218 C CA . PRO A 1 157 ? 14.845 -1.828 0.671 1.00 93.19 157 PRO A CA 1
ATOM 1219 C C . PRO A 1 157 ? 13.521 -2.350 1.220 1.00 93.19 157 PRO A C 1
ATOM 1221 O O . PRO A 1 157 ? 13.481 -3.365 1.920 1.00 93.19 157 PRO A O 1
ATOM 1224 N N . ILE A 1 158 ? 12.431 -1.679 0.858 1.00 95.94 158 ILE A N 1
ATOM 1225 C CA . ILE A 1 158 ? 11.076 -2.104 1.208 1.00 95.94 158 ILE A CA 1
ATOM 1226 C C . ILE A 1 158 ? 10.166 -2.055 -0.008 1.00 95.94 158 ILE A C 1
ATOM 1228 O O . ILE A 1 158 ? 10.366 -1.258 -0.926 1.00 95.94 158 ILE A O 1
ATOM 1232 N N . THR A 1 159 ? 9.123 -2.874 0.034 1.00 97.31 159 THR A N 1
ATOM 1233 C CA . THR A 1 159 ? 8.028 -2.837 -0.932 1.00 97.31 159 THR A CA 1
ATOM 1234 C C . THR A 1 159 ? 6.787 -2.267 -0.261 1.00 97.31 159 THR A C 1
ATOM 1236 O O . THR A 1 159 ? 6.428 -2.673 0.845 1.00 97.31 159 THR A O 1
ATOM 1239 N N . VAL A 1 160 ? 6.114 -1.340 -0.933 1.00 98.31 160 VAL A N 1
ATOM 1240 C CA . VAL A 1 160 ? 4.847 -0.757 -0.494 1.00 98.31 160 VAL A CA 1
ATOM 1241 C C . VAL A 1 160 ? 3.775 -1.068 -1.525 1.00 98.31 160 VAL A C 1
ATOM 1243 O O . VAL A 1 160 ? 3.966 -0.791 -2.708 1.00 98.31 160 VAL A O 1
ATOM 1246 N N . THR A 1 161 ? 2.637 -1.606 -1.083 1.00 98.69 161 THR A N 1
ATOM 1247 C CA . THR A 1 161 ? 1.487 -1.849 -1.965 1.00 98.69 161 THR A CA 1
ATOM 1248 C C . THR A 1 161 ? 0.292 -0.977 -1.600 1.00 98.69 161 THR A C 1
ATOM 1250 O O . THR A 1 161 ? 0.114 -0.571 -0.448 1.00 98.69 161 THR A O 1
ATOM 1253 N N . ASN A 1 162 ? -0.537 -0.684 -2.597 1.00 98.56 162 ASN A N 1
ATOM 1254 C CA . ASN A 1 162 ? -1.686 0.200 -2.492 1.00 98.56 162 ASN A CA 1
ATOM 1255 C C . ASN A 1 162 ? -2.898 -0.442 -3.180 1.00 98.56 162 ASN A C 1
ATOM 1257 O O . ASN A 1 162 ? -2.988 -0.423 -4.404 1.00 98.56 162 ASN A O 1
ATOM 1261 N N . LEU A 1 163 ? -3.845 -0.984 -2.406 1.00 98.38 163 LEU A N 1
ATOM 1262 C CA . LEU A 1 163 ? -5.126 -1.452 -2.955 1.00 98.38 163 LEU A CA 1
ATOM 1263 C C . LEU A 1 163 ? -6.024 -0.254 -3.292 1.00 98.38 163 LEU A C 1
ATOM 1265 O O . LEU A 1 163 ? -6.326 0.557 -2.410 1.00 98.38 163 LEU A O 1
ATOM 1269 N N . ARG A 1 164 ? -6.456 -0.129 -4.545 1.00 96.62 164 ARG A N 1
ATOM 1270 C CA . ARG A 1 164 ? -7.446 0.859 -4.987 1.00 96.62 164 ARG A CA 1
ATOM 1271 C C . ARG A 1 164 ? -8.860 0.382 -4.672 1.00 96.62 164 ARG A C 1
ATOM 1273 O O . ARG A 1 164 ? -9.156 -0.802 -4.764 1.00 96.62 164 ARG A O 1
ATOM 1280 N N . GLY A 1 165 ? -9.727 1.326 -4.321 1.00 94.62 165 GLY A N 1
ATOM 1281 C CA . GLY A 1 165 ? -11.096 1.035 -3.901 1.00 94.62 165 GLY A CA 1
ATOM 1282 C C . GLY A 1 165 ? -11.212 0.657 -2.424 1.00 94.62 165 GLY A C 1
ATOM 1283 O O . GLY A 1 165 ? -10.323 0.936 -1.611 1.00 94.62 165 GLY A O 1
ATOM 1284 N N . ASP A 1 166 ? -12.364 0.090 -2.081 1.00 95.12 166 ASP A N 1
ATOM 1285 C CA . ASP A 1 166 ? -12.657 -0.432 -0.749 1.00 95.12 166 ASP A CA 1
ATOM 1286 C C . ASP A 1 166 ? -12.208 -1.886 -0.621 1.00 95.12 166 ASP A C 1
ATOM 1288 O O . ASP A 1 166 ? -12.416 -2.673 -1.546 1.00 95.12 166 ASP A O 1
ATOM 1292 N N . LEU A 1 167 ? -11.617 -2.253 0.515 1.00 95.44 167 LEU A N 1
ATOM 1293 C CA . LEU A 1 167 ? -11.217 -3.633 0.757 1.00 95.44 167 LEU A CA 1
ATOM 1294 C C . LEU A 1 167 ? -12.424 -4.566 0.908 1.00 95.44 167 LEU A C 1
ATOM 1296 O O . LEU A 1 167 ? -12.301 -5.736 0.564 1.00 95.44 167 LEU A O 1
ATOM 1300 N N . GLU A 1 168 ? -13.578 -4.065 1.370 1.00 93.94 168 GLU A N 1
ATOM 1301 C CA . GLU A 1 168 ? -14.803 -4.871 1.477 1.00 93.94 168 GLU A CA 1
ATOM 1302 C C . GLU A 1 168 ? -15.263 -5.350 0.095 1.00 93.94 168 GLU A C 1
ATOM 1304 O O . GLU A 1 168 ? -15.627 -6.509 -0.082 1.00 93.94 168 GLU A O 1
ATOM 1309 N N . SER A 1 169 ? -15.164 -4.480 -0.913 1.00 93.62 169 SER A N 1
ATOM 1310 C CA . SER A 1 169 ? -15.518 -4.806 -2.299 1.00 93.62 169 SER A CA 1
ATOM 1311 C C . SER A 1 169 ? -14.450 -5.628 -3.031 1.00 93.62 169 SER A C 1
ATOM 1313 O O . SER A 1 169 ? -14.733 -6.180 -4.088 1.00 93.62 169 SER A O 1
ATOM 1315 N N . HIS A 1 170 ? -13.232 -5.717 -2.486 1.00 94.31 170 HIS A N 1
ATOM 1316 C CA . HIS A 1 170 ? -12.074 -6.370 -3.114 1.00 94.31 170 HIS A CA 1
ATOM 1317 C C . HIS A 1 170 ? -11.407 -7.343 -2.139 1.00 94.31 170 HIS A C 1
ATOM 1319 O O . HIS A 1 170 ? -10.197 -7.296 -1.883 1.00 94.31 170 HIS A O 1
ATOM 1325 N N . TRP A 1 171 ? -12.237 -8.207 -1.552 1.00 93.62 171 TRP A N 1
ATOM 1326 C CA . TRP A 1 171 ? -11.834 -9.119 -0.490 1.00 93.62 171 TRP A CA 1
ATOM 1327 C C . TRP A 1 171 ? -10.727 -10.081 -0.923 1.00 93.62 171 TRP A C 1
ATOM 1329 O O . TRP A 1 171 ? -9.767 -10.269 -0.182 1.00 93.62 171 TRP A O 1
ATOM 1339 N N . ASP A 1 172 ? -10.790 -10.632 -2.137 1.00 93.31 172 ASP A N 1
ATOM 1340 C CA . ASP A 1 172 ? -9.774 -11.567 -2.633 1.00 93.31 172 ASP A CA 1
ATOM 1341 C C . ASP A 1 172 ? -8.395 -10.906 -2.751 1.00 93.31 172 ASP A C 1
ATOM 1343 O O . ASP A 1 172 ? -7.381 -11.482 -2.347 1.00 93.31 172 ASP A O 1
ATOM 1347 N N . GLN A 1 173 ? -8.350 -9.661 -3.234 1.00 95.88 173 GLN A N 1
ATOM 1348 C CA . GLN A 1 173 ? -7.130 -8.862 -3.296 1.00 95.88 173 GLN A CA 1
ATOM 1349 C C . GLN A 1 173 ? -6.613 -8.552 -1.889 1.00 95.88 173 GLN A C 1
ATOM 1351 O O . GLN A 1 173 ? -5.412 -8.650 -1.640 1.00 95.88 173 GLN A O 1
ATOM 1356 N N . PHE A 1 174 ? -7.499 -8.224 -0.946 1.00 96.44 174 PHE A N 1
ATOM 1357 C CA . PHE A 1 174 ? -7.115 -8.039 0.451 1.00 96.44 174 PHE A CA 1
ATOM 1358 C C . PHE A 1 174 ? -6.542 -9.327 1.060 1.00 96.44 174 PHE A C 1
ATOM 1360 O O . PHE A 1 174 ? -5.451 -9.292 1.627 1.00 96.44 174 PHE A O 1
ATOM 1367 N N . ILE A 1 175 ? -7.201 -10.475 0.886 1.00 95.69 175 ILE A N 1
ATOM 1368 C CA . ILE A 1 175 ? -6.708 -11.772 1.362 1.00 95.69 175 ILE A CA 1
ATOM 1369 C C . ILE A 1 175 ? -5.353 -12.102 0.740 1.00 95.69 175 ILE A C 1
ATOM 1371 O O . ILE A 1 175 ? -4.442 -12.514 1.460 1.00 95.69 175 ILE A O 1
ATOM 1375 N N . PHE A 1 176 ? -5.171 -11.867 -0.560 1.00 95.69 176 PHE A N 1
ATOM 1376 C CA . PHE A 1 176 ? -3.866 -11.997 -1.204 1.00 95.69 176 PHE A CA 1
ATOM 1377 C C . PHE A 1 176 ? -2.804 -11.141 -0.498 1.00 95.69 176 PHE A C 1
ATOM 1379 O O . PHE A 1 176 ? -1.753 -11.660 -0.112 1.00 95.69 176 PHE A O 1
ATOM 1386 N N . LEU A 1 177 ? -3.096 -9.862 -0.236 1.00 97.25 177 LEU A N 1
ATOM 1387 C CA . LEU A 1 177 ? -2.186 -8.967 0.482 1.00 97.25 177 LEU A CA 1
ATOM 1388 C C . LEU A 1 177 ? -1.855 -9.493 1.887 1.00 97.25 177 LEU A C 1
ATOM 1390 O O . LEU A 1 177 ? -0.687 -9.471 2.267 1.00 97.25 177 LEU A O 1
ATOM 1394 N N . THR A 1 178 ? -2.819 -10.040 2.634 1.00 95.88 178 THR A N 1
ATOM 1395 C CA . THR A 1 178 ? -2.565 -10.636 3.967 1.00 95.88 178 THR A CA 1
ATOM 1396 C C . THR A 1 178 ? -1.690 -11.892 3.948 1.00 95.88 178 THR A C 1
ATOM 1398 O O . THR A 1 178 ? -1.260 -12.339 5.004 1.00 95.88 178 THR A O 1
ATOM 1401 N N . ARG A 1 179 ? -1.429 -12.491 2.781 1.00 95.38 179 ARG A N 1
ATOM 1402 C CA . ARG A 1 179 ? -0.545 -13.662 2.655 1.00 95.38 179 ARG A CA 1
ATOM 1403 C C . ARG A 1 179 ? 0.878 -13.279 2.281 1.00 95.38 179 ARG A C 1
ATOM 1405 O O . ARG A 1 179 ? 1.811 -13.960 2.686 1.00 95.38 179 ARG A O 1
ATOM 1412 N N . ILE A 1 180 ? 1.041 -12.209 1.505 1.00 95.00 180 ILE A N 1
ATOM 1413 C CA . ILE A 1 180 ? 2.358 -11.774 1.020 1.00 95.00 180 ILE A CA 1
ATOM 1414 C C . ILE A 1 180 ? 2.997 -10.694 1.899 1.00 95.00 180 ILE A C 1
ATOM 1416 O O . ILE A 1 180 ? 4.193 -10.440 1.796 1.00 95.00 180 ILE A O 1
ATOM 1420 N N . SER A 1 181 ? 2.209 -10.021 2.742 1.00 97.06 181 SER A N 1
ATOM 1421 C CA . SER A 1 181 ? 2.677 -8.843 3.470 1.00 97.06 181 SER A CA 1
ATOM 1422 C C . SER A 1 181 ? 3.349 -9.190 4.783 1.00 97.06 181 SER A C 1
ATOM 1424 O O . SER A 1 181 ? 2.854 -9.992 5.570 1.00 97.06 181 SER A O 1
ATOM 1426 N N . SER A 1 182 ? 4.416 -8.464 5.086 1.00 96.25 182 SER A N 1
ATOM 1427 C CA . SER A 1 182 ? 4.986 -8.409 6.427 1.00 96.25 182 SER A CA 1
ATOM 1428 C C . SER A 1 182 ? 4.043 -7.674 7.389 1.00 96.25 182 SER A C 1
ATOM 1430 O O . SER A 1 182 ? 3.845 -8.099 8.529 1.00 96.25 182 SER A O 1
ATOM 1432 N N . ALA A 1 183 ? 3.400 -6.603 6.913 1.00 97.06 183 ALA A N 1
ATOM 1433 C CA . ALA A 1 183 ? 2.326 -5.935 7.636 1.00 97.06 183 ALA A CA 1
ATOM 1434 C C . ALA A 1 183 ? 1.282 -5.314 6.695 1.00 97.06 183 ALA A C 1
ATOM 1436 O O . ALA A 1 183 ? 1.607 -4.873 5.590 1.00 97.06 183 ALA A O 1
ATOM 1437 N N . VAL A 1 184 ? 0.034 -5.246 7.160 1.00 97.94 184 VAL A N 1
ATOM 1438 C CA . VAL A 1 184 ? -1.085 -4.598 6.466 1.00 97.94 184 VAL A CA 1
ATOM 1439 C C . VAL A 1 184 ? -1.583 -3.419 7.294 1.00 97.94 184 VAL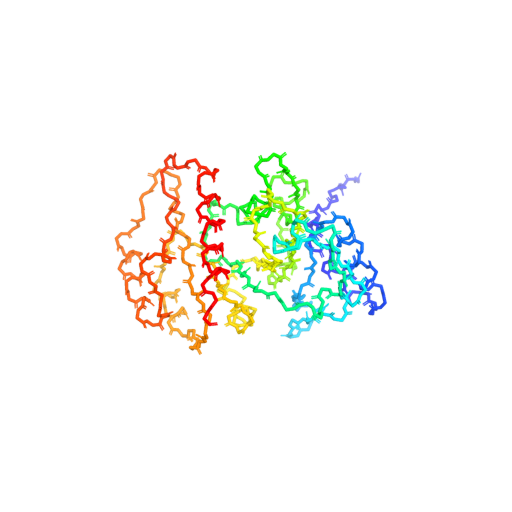 A C 1
ATOM 1441 O O . VAL A 1 184 ? -1.978 -3.576 8.447 1.00 97.94 184 VAL A O 1
ATOM 1444 N N . PHE A 1 185 ? -1.582 -2.236 6.691 1.00 97.94 185 PHE A N 1
ATOM 1445 C CA . PHE A 1 185 ? -2.094 -0.993 7.253 1.00 97.94 185 PHE A CA 1
ATOM 1446 C C . PHE A 1 185 ? -3.491 -0.715 6.695 1.00 97.94 185 PHE A C 1
ATOM 1448 O O . PHE A 1 185 ? -3.662 -0.443 5.505 1.00 97.94 185 PHE A O 1
ATOM 1455 N N . ILE A 1 186 ? -4.490 -0.772 7.569 1.00 97.12 186 ILE A N 1
ATOM 1456 C CA . ILE A 1 186 ? -5.902 -0.587 7.245 1.00 97.12 186 ILE A CA 1
ATOM 1457 C C . ILE A 1 186 ? -6.314 0.823 7.670 1.00 97.12 186 ILE A C 1
ATOM 1459 O O . ILE A 1 186 ? -6.336 1.133 8.862 1.00 97.12 186 ILE A O 1
ATOM 1463 N N . PHE A 1 187 ? -6.623 1.682 6.700 1.00 96.12 187 PHE A N 1
ATOM 1464 C CA . PHE A 1 187 ? -7.220 2.996 6.950 1.00 96.12 187 PHE A CA 1
ATOM 1465 C C . PHE A 1 187 ? -8.716 2.853 7.222 1.00 96.12 187 PHE A C 1
ATOM 1467 O O . PHE A 1 187 ? -9.421 2.269 6.398 1.00 96.12 187 PHE A O 1
ATOM 1474 N N . ILE A 1 188 ? -9.173 3.423 8.338 1.00 93.44 188 ILE A N 1
ATOM 1475 C CA . ILE A 1 188 ? -10.572 3.412 8.783 1.00 93.44 188 ILE A CA 1
ATOM 1476 C C . ILE A 1 188 ? -10.983 4.763 9.376 1.00 93.44 188 ILE A C 1
ATOM 1478 O O . ILE A 1 188 ? -10.190 5.424 10.052 1.00 93.44 188 ILE A O 1
ATOM 1482 N N . GLU A 1 189 ? -12.238 5.159 9.175 1.00 90.38 189 GLU A N 1
ATOM 1483 C CA . GLU A 1 189 ? -12.879 6.243 9.938 1.00 90.38 189 GLU A CA 1
ATOM 1484 C C . GLU A 1 189 ? -13.649 5.666 11.138 1.00 90.38 189 GLU A C 1
ATOM 1486 O O . GLU A 1 189 ? -13.454 6.099 12.279 1.00 90.38 189 GLU A O 1
ATOM 1491 N N . ASP A 1 190 ? -14.454 4.636 10.888 1.00 89.19 190 ASP A N 1
ATOM 1492 C CA . ASP A 1 190 ? -15.186 3.825 11.855 1.00 89.19 190 ASP A CA 1
ATOM 1493 C C . ASP A 1 190 ? -15.155 2.335 11.455 1.00 89.19 190 ASP A C 1
ATOM 1495 O O . ASP A 1 190 ? -14.454 1.950 10.524 1.00 89.19 190 ASP A O 1
ATOM 1499 N N . ILE A 1 191 ? -15.805 1.480 12.254 1.00 90.56 191 ILE A N 1
ATOM 1500 C CA . ILE A 1 191 ? -15.968 0.049 11.960 1.00 90.56 191 ILE A CA 1
ATOM 1501 C C . ILE A 1 191 ? -17.400 -0.324 12.347 1.00 90.56 191 ILE A C 1
ATOM 1503 O O . ILE A 1 191 ? -17.754 -0.289 13.532 1.00 90.56 191 ILE A O 1
ATOM 1507 N N . SER A 1 192 ? -18.207 -0.658 11.351 1.00 90.81 192 SER A N 1
ATOM 1508 C CA . SER A 1 192 ? -19.560 -1.197 11.470 1.00 90.81 192 SER A CA 1
ATOM 1509 C C . SER A 1 192 ? -19.561 -2.667 11.914 1.00 90.81 192 SER A C 1
ATOM 1511 O O . SER A 1 192 ? -18.528 -3.335 11.968 1.00 90.81 192 SER A O 1
ATOM 1513 N N . GLU A 1 193 ? -20.737 -3.208 12.236 1.00 90.19 193 GLU A N 1
ATOM 1514 C CA . GLU A 1 193 ? -20.877 -4.627 12.602 1.00 90.19 193 GLU A CA 1
ATOM 1515 C C . GLU A 1 193 ? -20.562 -5.580 11.436 1.00 90.19 193 GLU A C 1
ATOM 1517 O O . GLU A 1 193 ? -20.007 -6.663 11.650 1.00 90.19 193 GLU A O 1
ATOM 1522 N N . MET A 1 194 ? -20.870 -5.168 10.201 1.00 90.69 194 MET A N 1
ATOM 1523 C CA . MET A 1 194 ? -20.546 -5.937 8.995 1.00 90.69 194 MET A CA 1
ATOM 1524 C C . MET A 1 194 ? -19.031 -5.985 8.781 1.00 90.69 194 MET A C 1
ATOM 1526 O O . MET A 1 194 ? -18.459 -7.068 8.662 1.00 90.69 194 MET A O 1
ATOM 1530 N N . GLU A 1 195 ? -18.364 -4.833 8.860 1.00 93.25 195 GLU A N 1
ATOM 1531 C CA . GLU A 1 195 ? -16.904 -4.727 8.757 1.00 93.25 195 GLU A CA 1
ATOM 1532 C C . GLU A 1 195 ? -16.186 -5.486 9.883 1.00 93.25 195 GLU A C 1
ATOM 1534 O O . GLU A 1 195 ? -15.166 -6.135 9.649 1.00 93.25 195 GLU A O 1
ATOM 1539 N N . PHE A 1 196 ? -16.731 -5.470 11.104 1.00 93.06 196 PHE A N 1
ATOM 1540 C CA . PHE A 1 196 ? -16.218 -6.279 12.210 1.00 93.06 196 PHE A CA 1
ATOM 1541 C C . PHE A 1 196 ? -16.292 -7.779 11.908 1.00 93.06 196 PHE A C 1
ATOM 1543 O O . PHE A 1 196 ? -15.309 -8.494 12.120 1.00 93.06 196 PHE A O 1
ATOM 1550 N N . THR A 1 197 ? -17.438 -8.256 11.419 1.00 93.25 197 THR A N 1
ATOM 1551 C CA . THR A 1 197 ? -17.627 -9.664 11.041 1.00 93.25 197 THR A CA 1
ATOM 1552 C C . THR A 1 197 ? -16.654 -10.060 9.933 1.00 93.25 197 THR A C 1
ATOM 1554 O O . THR A 1 197 ? -15.982 -11.086 10.040 1.00 93.25 197 THR A O 1
ATOM 1557 N N . LEU A 1 198 ? -16.510 -9.204 8.918 1.00 93.56 198 LEU A N 1
ATOM 1558 C CA . LEU A 1 198 ? -15.589 -9.407 7.806 1.00 93.56 198 LEU A CA 1
ATOM 1559 C C . LEU A 1 198 ? -14.137 -9.512 8.295 1.00 93.56 198 LEU A C 1
ATOM 1561 O O . LEU A 1 198 ? -13.469 -10.511 8.034 1.00 93.56 198 LEU A O 1
ATOM 1565 N N . LEU A 1 199 ? -13.660 -8.543 9.082 1.00 93.94 199 LEU A N 1
ATOM 1566 C CA . LEU A 1 199 ? -12.306 -8.571 9.646 1.00 93.94 199 LEU A CA 1
ATOM 1567 C C . LEU A 1 199 ? -12.087 -9.763 10.582 1.00 93.94 199 LEU A C 1
ATOM 1569 O O . LEU A 1 199 ? -10.993 -10.322 10.607 1.00 93.94 199 LEU A O 1
ATOM 1573 N N . SER A 1 200 ? -13.115 -10.187 11.316 1.00 93.00 200 SER A N 1
ATOM 1574 C CA . SER A 1 200 ? -13.027 -11.358 12.194 1.00 93.00 200 SER A CA 1
ATOM 1575 C C . SER A 1 200 ? -12.892 -12.674 11.425 1.00 93.00 200 SER A C 1
ATOM 1577 O O . SER A 1 200 ? -12.406 -13.654 11.982 1.00 93.00 200 SER A O 1
ATOM 1579 N N . SER A 1 201 ? -13.289 -12.695 10.149 1.00 92.31 201 SER A N 1
ATOM 1580 C CA . SER A 1 201 ? -13.132 -13.847 9.255 1.00 92.31 201 SER A CA 1
ATOM 1581 C C . SER A 1 201 ? -11.750 -13.941 8.595 1.00 92.31 201 SER A C 1
ATOM 1583 O O . SER A 1 201 ? -11.488 -14.906 7.874 1.00 92.31 201 SER A O 1
ATOM 1585 N N . CYS A 1 202 ? -10.855 -12.966 8.824 1.00 90.25 202 CYS A N 1
ATOM 1586 C CA . CYS A 1 202 ? -9.513 -12.995 8.244 1.00 90.25 202 CYS A CA 1
ATOM 1587 C C . CYS A 1 202 ? -8.775 -14.287 8.629 1.00 90.25 202 CYS A C 1
ATOM 1589 O O . CYS A 1 202 ? -8.791 -14.687 9.799 1.00 90.25 202 CYS A O 1
ATOM 1591 N N . PRO A 1 203 ? -8.064 -14.918 7.680 1.00 84.62 203 PRO A N 1
ATOM 1592 C CA . PRO A 1 203 ? -7.235 -16.067 7.989 1.00 84.62 203 PRO A CA 1
ATOM 1593 C C . PRO A 1 203 ? -6.129 -15.666 8.967 1.00 84.62 203 PRO A C 1
ATOM 1595 O O . PRO A 1 203 ? -5.599 -14.557 8.919 1.00 84.62 203 PRO A O 1
ATOM 1598 N N . THR A 1 204 ? -5.743 -16.593 9.842 1.00 81.00 204 THR A N 1
ATOM 1599 C CA . THR A 1 204 ? -4.548 -16.394 10.666 1.00 81.00 204 THR A CA 1
ATOM 1600 C C . THR A 1 204 ? -3.316 -16.510 9.774 1.00 81.00 204 THR A C 1
ATOM 1602 O O . THR A 1 204 ? -3.054 -17.579 9.225 1.00 81.00 204 THR A O 1
ATOM 1605 N N . THR A 1 205 ? -2.566 -15.421 9.639 1.00 84.88 205 THR A N 1
ATOM 1606 C CA . THR A 1 205 ? -1.267 -15.374 8.956 1.00 84.88 205 THR A CA 1
ATOM 1607 C C . THR A 1 205 ? -0.216 -14.765 9.887 1.00 84.88 205 THR A C 1
ATOM 1609 O O . THR A 1 205 ? -0.553 -14.233 10.948 1.00 84.88 205 THR A O 1
ATOM 1612 N N . ASP A 1 206 ? 1.060 -14.828 9.503 1.00 88.00 206 ASP A N 1
ATOM 1613 C CA . ASP A 1 206 ? 2.146 -14.162 10.240 1.00 88.00 206 ASP A CA 1
ATOM 1614 C C . ASP A 1 206 ? 2.169 -12.635 10.015 1.00 88.00 206 ASP A C 1
ATOM 1616 O O . ASP A 1 206 ? 2.998 -11.913 10.576 1.00 88.00 206 ASP A O 1
ATOM 1620 N N . THR A 1 207 ? 1.252 -12.117 9.195 1.00 93.38 207 THR A N 1
ATOM 1621 C CA . THR A 1 207 ? 1.151 -10.698 8.862 1.00 93.38 207 THR A CA 1
ATOM 1622 C C . THR A 1 207 ? 0.683 -9.877 10.054 1.00 93.38 207 THR A C 1
ATOM 1624 O O . THR A 1 207 ? -0.330 -10.165 10.692 1.00 93.38 207 THR A O 1
ATOM 1627 N N . GLN A 1 208 ? 1.382 -8.775 10.321 1.00 94.88 208 GLN A N 1
ATOM 1628 C CA . GLN A 1 208 ? 0.964 -7.837 11.359 1.00 94.88 208 GLN A CA 1
ATOM 1629 C C . GLN A 1 208 ? -0.088 -6.859 10.836 1.00 94.88 208 GLN A C 1
ATOM 1631 O O . GLN A 1 208 ? 0.131 -6.157 9.851 1.00 94.88 208 GLN A O 1
ATOM 1636 N N . TYR A 1 209 ? -1.206 -6.741 11.544 1.00 96.00 209 TYR A N 1
ATOM 1637 C CA . TYR A 1 209 ? -2.236 -5.754 11.232 1.00 96.00 209 TYR A CA 1
ATOM 1638 C C . TYR A 1 209 ? -1.978 -4.441 11.972 1.00 96.00 209 TYR A C 1
ATOM 1640 O O . TYR A 1 209 ? -1.706 -4.434 13.176 1.00 96.00 209 TYR A O 1
ATOM 1648 N N . TYR A 1 210 ? -2.084 -3.330 11.250 1.00 96.75 210 TYR A N 1
ATOM 1649 C CA . TYR A 1 210 ? -2.049 -1.968 11.769 1.00 96.75 210 TYR A CA 1
ATOM 1650 C C . TYR A 1 210 ? -3.331 -1.245 11.378 1.00 96.75 210 TYR A C 1
ATOM 1652 O O . TYR A 1 210 ? -3.715 -1.241 10.214 1.00 96.75 210 TYR A O 1
ATOM 1660 N N . PHE A 1 211 ? -3.970 -0.593 12.343 1.00 95.62 211 PHE A N 1
ATOM 1661 C CA . PHE A 1 211 ? -5.177 0.195 12.112 1.00 95.62 211 PHE A CA 1
ATOM 1662 C C . PHE A 1 211 ? -4.823 1.673 12.155 1.00 95.62 211 PHE A C 1
ATOM 1664 O O . PHE A 1 211 ? -4.417 2.190 13.196 1.00 95.62 211 PHE A O 1
ATOM 1671 N N . ILE A 1 212 ? -4.973 2.347 11.021 1.00 94.44 212 ILE A N 1
ATOM 1672 C CA . ILE A 1 212 ? -4.829 3.792 10.905 1.00 94.44 212 ILE A CA 1
ATOM 1673 C C . ILE A 1 212 ? -6.221 4.397 11.057 1.00 94.44 212 ILE A C 1
ATOM 1675 O O . ILE A 1 212 ? -7.046 4.305 10.152 1.00 94.44 212 ILE A O 1
ATOM 1679 N N . VAL A 1 213 ? -6.478 5.007 12.213 1.00 91.44 213 VAL A N 1
ATOM 1680 C CA . VAL A 1 213 ? -7.796 5.551 12.546 1.00 91.44 213 VAL A CA 1
ATOM 1681 C C . VAL A 1 213 ? -7.821 7.047 12.268 1.00 91.44 213 VAL A C 1
ATOM 1683 O O . VAL A 1 213 ? -7.155 7.826 12.955 1.00 91.44 213 VAL A O 1
ATOM 1686 N N . THR A 1 214 ? -8.598 7.442 11.266 1.00 86.69 214 THR A N 1
ATOM 1687 C CA . THR A 1 214 ? -8.750 8.820 10.788 1.00 86.69 214 THR A CA 1
ATOM 1688 C C . THR A 1 214 ? -10.191 9.285 11.007 1.00 86.69 214 THR A C 1
ATOM 1690 O O . THR A 1 214 ? -10.978 9.262 10.059 1.00 86.69 214 THR A O 1
ATOM 1693 N N . PRO A 1 215 ? -10.581 9.690 12.232 1.00 79.81 215 PRO A N 1
ATOM 1694 C CA . PRO A 1 215 ? -11.905 10.266 12.443 1.00 79.81 215 PRO A CA 1
ATOM 1695 C C . PRO A 1 215 ? -12.083 11.504 11.554 1.00 79.81 215 PRO A C 1
ATOM 1697 O O . PRO A 1 215 ? -11.137 12.269 11.345 1.00 79.81 215 PRO A O 1
ATOM 1700 N N . GLY A 1 216 ? -13.289 11.717 11.021 1.00 69.12 216 GLY A N 1
ATOM 1701 C CA . GLY A 1 216 ? -13.572 12.887 10.193 1.00 69.12 216 GLY A CA 1
ATOM 1702 C C . GLY A 1 216 ? -13.204 14.209 10.886 1.00 69.12 216 GLY A C 1
ATOM 1703 O O . GLY A 1 216 ? -13.241 14.309 12.107 1.00 69.12 216 GLY A O 1
ATOM 1704 N N . SER A 1 217 ? -12.851 15.240 10.107 1.00 63.25 217 SER A N 1
ATOM 1705 C CA . SER A 1 217 ? -12.422 16.548 10.644 1.00 63.25 217 SER A CA 1
ATOM 1706 C C . SER A 1 217 ? -13.354 17.072 11.747 1.00 63.25 217 SER A C 1
ATOM 1708 O O . SER A 1 217 ? -14.572 17.112 11.561 1.00 63.25 217 SER A O 1
ATOM 1710 N N . GLY A 1 218 ? -12.773 17.433 12.896 1.00 62.78 218 GLY A N 1
ATOM 1711 C CA . GLY A 1 218 ? -13.496 17.902 14.084 1.00 62.78 218 GLY A CA 1
ATOM 1712 C C . GLY A 1 218 ? -14.216 16.815 14.892 1.00 62.78 218 GLY A C 1
ATOM 1713 O O . GLY A 1 218 ? -14.815 17.130 15.916 1.00 62.78 218 GLY A O 1
ATOM 1714 N N . LYS A 1 219 ? -14.161 15.546 14.470 1.00 71.00 219 LYS A N 1
ATOM 1715 C CA . LYS A 1 219 ? -14.775 14.417 15.173 1.00 71.00 219 LYS A CA 1
ATOM 1716 C C . LYS A 1 219 ? -13.743 13.644 15.987 1.00 71.00 219 LYS A C 1
ATOM 1718 O O . LYS A 1 219 ? -12.565 13.558 15.642 1.00 71.00 219 LYS A O 1
ATOM 1723 N N . THR A 1 220 ? -14.211 13.050 17.075 1.00 75.62 220 THR A N 1
ATOM 1724 C CA . THR A 1 220 ? -13.474 12.039 17.832 1.00 75.62 220 THR A CA 1
ATOM 1725 C C . THR A 1 220 ? -13.810 10.649 17.299 1.00 75.62 220 THR A C 1
ATOM 1727 O O . THR A 1 220 ? -14.850 10.439 16.673 1.00 75.62 220 THR A O 1
ATOM 1730 N N . VAL A 1 221 ? -12.919 9.685 17.536 1.00 81.44 221 VAL A N 1
ATOM 1731 C CA . VAL A 1 221 ? -13.212 8.277 17.240 1.00 81.44 221 VAL A CA 1
ATOM 1732 C C . VAL A 1 221 ? -14.347 7.811 18.142 1.00 81.44 221 VAL A C 1
ATOM 1734 O O . VAL A 1 221 ? -14.335 8.079 19.346 1.00 81.44 221 VAL A O 1
ATOM 1737 N N . SER A 1 222 ? -15.323 7.111 17.563 1.00 84.69 222 SER A N 1
ATOM 1738 C CA . SER A 1 222 ? -16.468 6.627 18.325 1.00 84.69 222 SER A CA 1
ATOM 1739 C C . SER A 1 222 ? -16.031 5.614 19.395 1.00 84.69 222 SER A C 1
ATOM 1741 O O . SER A 1 222 ? -15.132 4.794 19.180 1.00 84.69 222 SER A O 1
ATOM 1743 N N . ILE A 1 223 ? -16.693 5.640 20.558 1.00 85.50 223 ILE A N 1
ATOM 1744 C CA . ILE A 1 223 ? -16.463 4.654 21.630 1.00 85.50 223 ILE A CA 1
ATOM 1745 C C . ILE A 1 223 ? -16.691 3.232 21.100 1.00 85.50 223 ILE A C 1
ATOM 1747 O O . ILE A 1 223 ? -15.985 2.306 21.498 1.00 85.50 223 ILE A O 1
ATOM 1751 N N . GLN A 1 224 ? -17.645 3.068 20.181 1.00 86.88 224 GLN A N 1
ATOM 1752 C CA . GLN A 1 224 ? -17.939 1.784 19.562 1.00 86.88 224 GLN A CA 1
ATOM 1753 C C . GLN A 1 224 ? -16.750 1.272 18.746 1.00 86.88 224 GLN A C 1
ATOM 1755 O O . GLN A 1 224 ? -16.305 0.157 18.982 1.00 86.88 224 GLN A O 1
ATOM 1760 N N . THR A 1 225 ? -16.155 2.103 17.888 1.00 88.38 225 THR A N 1
ATOM 1761 C CA . THR A 1 225 ? -14.958 1.745 17.109 1.00 88.38 225 THR A CA 1
ATOM 1762 C C . THR A 1 225 ? -13.802 1.316 18.015 1.00 88.38 225 THR A C 1
ATOM 1764 O O . THR A 1 225 ? -13.127 0.328 17.732 1.00 88.38 225 THR A O 1
ATOM 1767 N N . LEU A 1 226 ? -13.586 2.009 19.140 1.00 89.44 226 LEU A N 1
ATOM 1768 C CA . LEU A 1 226 ? -12.545 1.634 20.105 1.00 89.44 226 LEU A CA 1
ATOM 1769 C C . LEU A 1 226 ? -12.812 0.267 20.753 1.00 89.44 226 LEU A C 1
ATOM 1771 O O . LEU A 1 226 ? -11.878 -0.522 20.906 1.00 89.44 226 LEU A O 1
ATOM 1775 N N . LYS A 1 227 ? -14.071 -0.034 21.100 1.00 91.00 227 LYS A N 1
ATOM 1776 C CA . LYS A 1 227 ? -14.474 -1.359 21.598 1.00 91.00 227 LYS A CA 1
ATOM 1777 C C . LYS A 1 227 ? -14.279 -2.431 20.527 1.00 91.00 227 LYS A C 1
ATOM 1779 O O . LYS A 1 227 ? -13.689 -3.467 20.812 1.00 91.00 227 LYS A O 1
ATOM 1784 N N . THR A 1 228 ? -14.695 -2.168 19.292 1.00 92.44 228 THR A N 1
ATOM 1785 C CA . THR A 1 228 ? -14.518 -3.084 18.158 1.00 92.44 228 THR A CA 1
ATOM 1786 C C . THR A 1 228 ? -13.045 -3.413 17.928 1.00 92.44 228 THR A C 1
ATOM 1788 O O . THR A 1 228 ? -12.683 -4.584 17.841 1.00 92.44 228 THR A O 1
ATOM 1791 N N . LEU A 1 229 ? -12.162 -2.408 17.933 1.00 93.31 229 LEU A N 1
ATOM 1792 C CA . LEU A 1 229 ? -10.713 -2.619 17.849 1.00 93.31 229 LEU A CA 1
ATOM 1793 C C . LEU A 1 229 ? -10.178 -3.445 19.026 1.00 93.31 229 LEU A C 1
ATOM 1795 O O . LEU A 1 229 ? -9.278 -4.262 18.847 1.00 93.31 229 LEU A O 1
ATOM 1799 N N . GLN A 1 230 ? -10.728 -3.269 20.229 1.00 92.38 230 GLN A N 1
ATOM 1800 C CA . GLN A 1 230 ? -10.355 -4.087 21.382 1.00 92.38 230 GLN A CA 1
ATOM 1801 C C . GLN A 1 230 ? -10.740 -5.561 21.196 1.00 92.38 230 GLN A C 1
ATOM 1803 O O . GLN A 1 230 ? -9.952 -6.425 21.580 1.00 92.38 230 GLN A O 1
ATOM 1808 N N . TYR A 1 231 ? -11.893 -5.854 20.589 1.00 92.12 231 TYR A N 1
ATOM 1809 C CA . TYR A 1 231 ? -12.289 -7.224 20.251 1.00 92.12 231 TYR A CA 1
ATOM 1810 C C . TYR A 1 231 ? -11.440 -7.804 19.117 1.00 92.12 231 TYR A C 1
ATOM 1812 O O . TYR A 1 231 ? -10.907 -8.901 19.250 1.00 92.12 231 TYR A O 1
ATOM 1820 N N . LEU A 1 232 ? -11.219 -7.049 18.037 1.00 93.56 232 LEU A N 1
ATOM 1821 C CA . LEU A 1 232 ? -10.374 -7.492 16.921 1.00 93.56 232 LEU A CA 1
ATOM 1822 C C . LEU A 1 232 ? -8.928 -7.756 17.346 1.00 93.56 232 LEU A C 1
ATOM 1824 O O . LEU A 1 232 ? -8.243 -8.560 16.719 1.00 93.56 232 LEU A O 1
ATOM 1828 N N . LYS A 1 233 ? -8.462 -7.123 18.427 1.00 92.69 233 LYS A N 1
ATOM 1829 C CA . LYS A 1 233 ? -7.123 -7.333 18.981 1.00 92.69 233 LYS A CA 1
ATOM 1830 C C . LYS A 1 233 ? -6.824 -8.809 19.261 1.00 92.69 233 LYS A C 1
ATOM 1832 O O . LYS A 1 233 ? -5.705 -9.247 19.008 1.00 92.69 233 LYS A O 1
ATOM 1837 N N . SER A 1 234 ? -7.782 -9.566 19.801 1.00 89.00 234 SER A N 1
ATOM 1838 C CA . SER A 1 234 ? -7.581 -10.994 20.080 1.00 89.00 234 SER A CA 1
ATOM 1839 C C . SER A 1 234 ? -7.665 -11.842 18.813 1.00 89.00 234 SER A C 1
ATOM 1841 O O . SER A 1 234 ? -6.897 -12.791 18.679 1.00 89.00 234 SER A O 1
ATOM 1843 N N . VAL A 1 235 ? -8.545 -11.474 17.879 1.00 90.19 235 VAL A N 1
ATOM 1844 C CA . VAL A 1 235 ? -8.781 -12.213 16.630 1.00 90.19 235 VAL A CA 1
ATOM 1845 C C . VAL A 1 235 ? -7.599 -12.070 15.667 1.00 90.19 235 VAL A C 1
ATOM 1847 O O . VAL A 1 235 ? -7.029 -13.060 15.225 1.00 90.19 235 VAL A O 1
ATOM 1850 N N . LEU A 1 236 ? -7.171 -10.832 15.417 1.00 91.38 236 LEU A N 1
ATOM 1851 C CA . LEU A 1 236 ? -6.084 -10.479 14.495 1.00 91.38 236 LEU A CA 1
ATOM 1852 C C . LEU A 1 236 ? -4.711 -10.380 15.184 1.00 91.38 236 LEU A C 1
ATOM 1854 O O . LEU A 1 236 ? -3.725 -9.992 14.561 1.00 91.38 236 LEU A O 1
ATOM 1858 N N . LYS A 1 237 ? -4.644 -10.688 16.487 1.00 90.19 237 LYS A N 1
ATOM 1859 C CA . LYS A 1 237 ? -3.418 -10.763 17.306 1.00 90.19 237 LYS A CA 1
ATOM 1860 C C . LYS A 1 237 ? -2.510 -9.518 17.261 1.00 90.19 237 LYS A C 1
ATOM 1862 O O . LYS A 1 237 ? -1.303 -9.621 17.483 1.00 90.19 237 LYS A O 1
ATOM 1867 N N . PHE A 1 238 ? -3.056 -8.322 17.029 1.00 92.12 238 PHE A N 1
ATOM 1868 C CA . PHE A 1 238 ? -2.265 -7.083 17.011 1.00 92.12 238 PHE A CA 1
ATOM 1869 C C . PHE A 1 238 ? -2.091 -6.462 18.411 1.00 92.12 238 PHE A C 1
ATOM 1871 O O . PHE A 1 238 ? -2.829 -6.739 19.358 1.00 92.12 238 PHE A O 1
ATOM 1878 N N . LYS A 1 239 ? -1.090 -5.587 18.579 1.00 92.00 239 LYS A N 1
ATOM 1879 C CA . LYS A 1 239 ? -0.814 -4.896 19.856 1.00 92.00 239 LYS A CA 1
ATOM 1880 C C . LYS A 1 239 ? -1.485 -3.522 19.890 1.00 92.00 239 LYS A C 1
ATOM 1882 O O . LYS A 1 239 ? -1.798 -2.942 18.861 1.00 92.00 239 LYS A O 1
ATOM 1887 N N . LYS A 1 240 ? -1.635 -2.922 21.078 1.00 89.19 240 LYS A N 1
ATOM 1888 C CA . LYS A 1 240 ? -2.183 -1.551 21.204 1.00 89.19 240 LYS A CA 1
ATOM 1889 C C . LYS A 1 240 ? -1.369 -0.524 20.397 1.00 89.19 240 LYS A C 1
ATOM 1891 O O . LYS A 1 240 ? -1.940 0.414 19.857 1.00 89.19 240 LYS A O 1
ATOM 1896 N N . SER A 1 241 ? -0.055 -0.730 20.281 1.00 90.12 241 SER A N 1
ATOM 1897 C CA . SER A 1 241 ? 0.853 0.078 19.455 1.00 90.12 241 SER A CA 1
ATOM 1898 C C . SER A 1 241 ? 0.539 0.033 17.957 1.00 90.12 241 SER A C 1
ATOM 1900 O O . SER A 1 241 ? 0.944 0.941 17.239 1.00 90.12 241 SER A O 1
ATOM 1902 N N . ASN A 1 242 ? -0.180 -0.992 17.492 1.00 93.94 242 ASN A N 1
ATOM 1903 C CA . ASN A 1 242 ? -0.569 -1.152 16.095 1.00 93.94 242 ASN A CA 1
ATOM 1904 C C . ASN A 1 242 ? -1.796 -0.304 15.721 1.00 93.94 242 ASN A C 1
ATOM 1906 O O . ASN A 1 242 ? -2.131 -0.206 14.545 1.00 93.94 242 ASN A O 1
ATOM 1910 N N . VAL A 1 243 ? -2.456 0.329 16.697 1.00 94.31 243 VAL A N 1
ATOM 1911 C CA . VAL A 1 243 ? -3.509 1.318 16.444 1.00 94.31 243 VAL A CA 1
ATOM 1912 C C . VAL A 1 243 ? -2.874 2.709 16.404 1.00 94.31 243 VAL A C 1
ATOM 1914 O O . VAL A 1 243 ? -2.374 3.228 17.409 1.00 94.31 243 VAL A O 1
ATOM 1917 N N . ILE A 1 244 ? -2.876 3.317 15.223 1.00 92.50 244 ILE A N 1
ATOM 1918 C CA . ILE A 1 244 ? -2.254 4.606 14.934 1.00 92.50 244 ILE A CA 1
ATOM 1919 C C . ILE A 1 244 ? -3.362 5.627 14.688 1.00 92.50 244 ILE A C 1
ATOM 1921 O O . ILE A 1 244 ? -4.062 5.590 13.683 1.00 92.50 244 ILE A O 1
ATOM 1925 N N . MET A 1 245 ? -3.513 6.554 15.626 1.00 88.69 245 MET A N 1
ATOM 1926 C CA . MET A 1 245 ? -4.540 7.591 15.566 1.00 88.69 245 MET A CA 1
ATOM 1927 C C . MET A 1 245 ? -4.040 8.790 14.762 1.00 88.69 245 MET A C 1
ATOM 1929 O O . MET A 1 245 ? -2.975 9.334 15.065 1.00 88.69 245 MET A O 1
ATOM 1933 N N . HIS A 1 246 ? -4.848 9.236 13.807 1.00 85.19 246 HIS A N 1
ATOM 1934 C CA . HIS A 1 246 ? -4.720 10.513 13.117 1.00 85.19 246 HIS A CA 1
ATOM 1935 C C . HIS A 1 246 ? -5.953 11.370 13.440 1.00 85.19 246 HIS A C 1
ATOM 1937 O O . HIS A 1 246 ? -6.870 11.511 12.633 1.00 85.19 246 HIS A O 1
ATOM 1943 N N . ALA A 1 247 ? -6.005 11.886 14.672 1.00 70.19 247 ALA A N 1
ATOM 1944 C CA . ALA A 1 247 ? -7.127 12.665 15.193 1.00 70.19 247 ALA A CA 1
ATOM 1945 C C . ALA A 1 247 ? -6.677 14.077 15.605 1.00 70.19 247 ALA A C 1
ATOM 1947 O O . ALA A 1 247 ? -5.637 14.229 16.243 1.00 70.19 247 ALA A O 1
ATOM 1948 N N . GLY A 1 248 ? -7.486 15.098 15.301 1.00 64.62 248 GLY A N 1
ATOM 1949 C CA . GLY A 1 248 ? -7.271 16.483 15.748 1.00 64.62 248 GLY A CA 1
ATOM 1950 C C . GLY A 1 248 ? -6.286 17.296 14.894 1.00 64.62 248 GLY A C 1
ATOM 1951 O O . GLY A 1 248 ? -6.152 17.059 13.699 1.00 64.62 248 GLY A O 1
ATOM 1952 N N . VAL A 1 249 ? -5.595 18.263 15.515 1.00 57.00 249 VAL A N 1
ATOM 1953 C CA . VAL A 1 249 ? -4.610 19.183 14.884 1.00 57.00 249 VAL A CA 1
ATOM 1954 C C . VAL A 1 249 ? -3.240 18.510 14.684 1.00 57.00 249 VAL A C 1
ATOM 1956 O O . VAL A 1 249 ? -2.198 19.164 14.667 1.00 57.00 249 VAL A O 1
ATOM 1959 N N . VAL A 1 250 ? -3.193 17.178 14.607 1.00 63.75 250 VAL A N 1
ATOM 1960 C CA . VAL A 1 250 ? -1.923 16.479 14.396 1.00 63.75 250 VAL A CA 1
ATOM 1961 C C . VAL A 1 250 ? -1.417 16.845 13.007 1.00 63.75 250 VAL A C 1
ATOM 1963 O O . VAL A 1 250 ? -2.084 16.599 12.007 1.00 63.75 250 VAL A O 1
ATOM 1966 N N . ASN A 1 251 ? -0.235 17.457 12.961 1.00 78.50 251 ASN A N 1
ATOM 1967 C CA . ASN A 1 251 ? 0.433 17.799 11.715 1.00 78.50 251 ASN A CA 1
ATOM 1968 C C . ASN A 1 251 ? 0.653 16.516 10.891 1.00 78.50 251 ASN A C 1
ATOM 1970 O O . ASN A 1 251 ? 1.266 15.567 11.387 1.00 78.50 251 ASN A O 1
ATOM 1974 N N . GLU A 1 252 ? 0.185 16.508 9.640 1.00 85.62 252 GLU A N 1
ATOM 1975 C CA . GLU A 1 252 ? 0.342 15.413 8.668 1.00 85.62 252 GLU A CA 1
ATOM 1976 C C . GLU A 1 252 ? 1.804 14.920 8.617 1.00 85.62 252 GLU A C 1
ATOM 1978 O O . GLU A 1 252 ? 2.061 13.718 8.639 1.00 85.62 252 GLU A O 1
ATOM 1983 N N . ALA A 1 253 ? 2.783 15.830 8.715 1.00 88.25 253 ALA A N 1
ATOM 1984 C CA . ALA A 1 253 ? 4.205 15.483 8.757 1.00 88.25 253 ALA A CA 1
ATOM 1985 C C . ALA A 1 253 ? 4.606 14.647 9.990 1.00 88.25 253 ALA A C 1
ATOM 1987 O O . ALA A 1 253 ? 5.430 13.736 9.892 1.00 88.25 253 ALA A O 1
ATOM 1988 N N . ALA A 1 254 ? 4.035 14.933 11.165 1.00 90.06 254 ALA A N 1
ATOM 1989 C CA . ALA A 1 254 ? 4.295 14.156 12.378 1.00 90.06 254 ALA A CA 1
ATOM 1990 C C . ALA A 1 254 ? 3.674 12.755 12.281 1.00 90.06 254 ALA A C 1
ATOM 1992 O O . ALA A 1 254 ? 4.264 11.773 12.736 1.00 90.06 254 ALA A O 1
ATOM 1993 N N . PHE A 1 255 ? 2.507 12.654 11.645 1.00 91.31 255 PHE A N 1
ATOM 1994 C CA . PHE A 1 255 ? 1.859 11.379 11.380 1.00 91.31 255 PHE A CA 1
ATOM 1995 C C . PHE A 1 255 ? 2.653 10.514 10.395 1.00 91.31 255 PHE A C 1
ATOM 1997 O O . PHE A 1 255 ? 2.915 9.347 10.689 1.00 91.31 255 PHE A O 1
ATOM 2004 N N . VAL A 1 256 ? 3.122 11.092 9.287 1.00 93.12 256 VAL A N 1
ATOM 2005 C CA . VAL A 1 256 ? 3.995 10.405 8.322 1.00 93.12 256 VAL A CA 1
ATOM 2006 C C . VAL A 1 256 ? 5.266 9.896 9.002 1.00 93.12 256 VAL A C 1
ATOM 2008 O O . VAL A 1 256 ? 5.604 8.722 8.854 1.00 93.12 256 VAL A O 1
ATOM 2011 N N . LYS A 1 257 ? 5.922 10.719 9.835 1.00 93.06 257 LYS A N 1
ATOM 2012 C CA . LYS A 1 257 ? 7.088 10.279 10.622 1.00 93.06 257 LYS A CA 1
ATOM 2013 C C . LYS A 1 257 ? 6.766 9.095 11.529 1.00 93.06 257 LYS A C 1
ATOM 2015 O O . LYS A 1 257 ? 7.567 8.173 11.632 1.00 93.06 257 LYS A O 1
ATOM 2020 N N . ARG A 1 258 ? 5.586 9.074 12.157 1.00 93.88 258 ARG A N 1
ATOM 2021 C CA . ARG A 1 258 ? 5.149 7.940 12.985 1.00 93.88 258 ARG A CA 1
ATOM 2022 C C . ARG A 1 258 ? 4.966 6.660 12.162 1.00 93.88 258 ARG A C 1
ATOM 2024 O O . ARG A 1 258 ? 5.334 5.587 12.644 1.00 93.88 258 ARG A O 1
ATOM 2031 N N . LEU A 1 259 ? 4.435 6.752 10.940 1.00 95.44 259 LEU A N 1
ATOM 2032 C CA . LEU A 1 259 ? 4.345 5.608 10.023 1.00 95.44 259 LEU A CA 1
ATOM 2033 C C . LEU A 1 259 ? 5.738 5.115 9.611 1.00 95.44 259 LEU A C 1
ATOM 2035 O O . LEU A 1 259 ? 6.014 3.923 9.723 1.00 95.44 259 LEU A O 1
ATOM 2039 N N . GLN A 1 260 ? 6.639 6.029 9.241 1.00 95.69 260 GLN A N 1
ATOM 2040 C CA . GLN A 1 260 ? 8.031 5.704 8.917 1.00 95.69 260 GLN A CA 1
ATOM 2041 C C . GLN A 1 260 ? 8.731 5.016 10.097 1.00 95.69 260 GLN A C 1
ATOM 2043 O O . GLN A 1 260 ? 9.281 3.934 9.930 1.00 95.69 260 GLN A O 1
ATOM 2048 N N . SER A 1 261 ? 8.634 5.559 11.316 1.00 94.88 261 SER A N 1
ATOM 2049 C CA . SER A 1 261 ? 9.196 4.926 12.519 1.00 94.88 261 SER A CA 1
ATOM 2050 C C . SER A 1 261 ? 8.600 3.547 12.801 1.00 94.88 261 SER A C 1
ATOM 2052 O O . SER A 1 261 ? 9.307 2.659 13.266 1.00 94.88 261 SER A O 1
ATOM 2054 N N . THR A 1 262 ? 7.313 3.344 12.513 1.00 95.38 262 THR A N 1
ATOM 2055 C CA . THR A 1 262 ? 6.659 2.036 12.671 1.00 95.38 262 THR A CA 1
ATOM 2056 C C . THR A 1 262 ? 7.269 1.002 11.724 1.00 95.38 262 THR A C 1
ATOM 2058 O O . THR A 1 262 ? 7.611 -0.095 12.162 1.00 95.38 262 THR A O 1
ATOM 2061 N N . ILE A 1 263 ? 7.471 1.372 10.458 1.00 95.75 263 ILE A N 1
ATOM 2062 C CA . ILE A 1 263 ? 8.137 0.528 9.460 1.00 95.75 263 ILE A CA 1
ATOM 2063 C C . ILE A 1 263 ? 9.599 0.270 9.845 1.00 95.75 263 ILE A C 1
ATOM 2065 O O . ILE A 1 263 ? 10.035 -0.876 9.830 1.00 95.75 263 ILE A O 1
ATOM 2069 N N . ILE A 1 264 ? 10.351 1.299 10.247 1.00 94.25 264 ILE A N 1
ATOM 2070 C CA . ILE A 1 264 ? 11.754 1.158 10.677 1.00 94.25 264 ILE A CA 1
ATOM 2071 C C . ILE A 1 264 ? 11.858 0.186 11.855 1.00 94.25 264 ILE A C 1
ATOM 2073 O O . ILE A 1 264 ? 12.691 -0.719 11.847 1.00 94.25 264 ILE A O 1
ATOM 2077 N N . ASN A 1 265 ? 10.979 0.327 12.850 1.00 93.00 265 ASN A N 1
ATOM 2078 C CA . ASN A 1 265 ? 10.938 -0.584 13.988 1.00 93.00 265 ASN A CA 1
ATOM 2079 C C . ASN A 1 265 ? 10.644 -2.020 13.548 1.00 93.00 265 ASN A C 1
ATOM 2081 O O . ASN A 1 265 ? 11.271 -2.935 14.073 1.00 93.00 265 ASN A O 1
ATOM 2085 N N . PHE A 1 266 ? 9.745 -2.219 12.581 1.00 91.31 266 PHE A N 1
ATOM 2086 C CA . PHE A 1 266 ? 9.483 -3.539 12.012 1.00 91.31 266 PHE A CA 1
ATOM 2087 C C . PHE A 1 266 ? 10.734 -4.121 11.337 1.00 91.31 266 PHE A C 1
ATOM 2089 O O . PHE A 1 266 ? 11.103 -5.257 11.613 1.00 91.31 266 PHE A O 1
ATOM 2096 N N . ILE A 1 267 ? 11.415 -3.341 10.489 1.00 90.75 267 ILE A N 1
ATOM 2097 C CA . ILE A 1 267 ? 12.620 -3.783 9.768 1.00 90.75 267 ILE A CA 1
ATOM 2098 C C . ILE A 1 267 ? 13.738 -4.172 10.745 1.00 90.75 267 ILE A C 1
ATOM 2100 O O . ILE A 1 267 ? 14.387 -5.197 10.552 1.00 90.75 267 ILE A O 1
ATOM 2104 N N . ASN A 1 268 ? 13.943 -3.380 11.800 1.00 87.12 268 ASN A N 1
ATOM 2105 C CA . ASN A 1 268 ? 15.013 -3.601 12.777 1.00 87.12 268 ASN A CA 1
ATOM 2106 C C . ASN A 1 268 ? 14.755 -4.796 13.707 1.00 87.12 268 ASN A C 1
ATOM 2108 O O . ASN A 1 268 ? 15.700 -5.341 14.267 1.00 87.12 268 ASN A O 1
ATOM 2112 N N . HIS A 1 269 ? 13.492 -5.191 13.882 1.00 80.81 269 HIS A N 1
ATOM 2113 C CA . HIS A 1 269 ? 13.084 -6.293 14.755 1.00 80.81 269 HIS A CA 1
ATOM 2114 C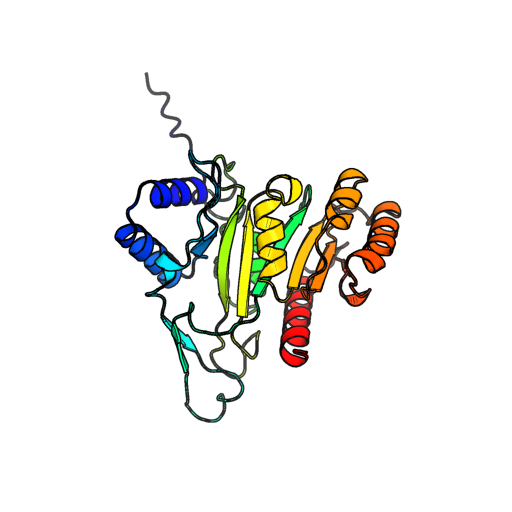 C . HIS A 1 269 ? 12.432 -7.420 13.953 1.00 80.81 269 HIS A C 1
ATOM 2116 O O . HIS A 1 269 ? 11.470 -8.021 14.437 1.00 80.81 269 HIS A O 1
ATOM 2122 N N . LYS A 1 270 ? 12.915 -7.672 12.724 1.00 63.34 270 LYS A N 1
ATOM 2123 C CA . LYS A 1 270 ? 12.500 -8.848 11.949 1.00 63.34 270 LYS A CA 1
ATOM 2124 C C . LYS A 1 270 ? 12.532 -10.072 12.884 1.00 63.34 270 LYS A C 1
ATOM 2126 O O . LYS A 1 270 ? 13.581 -10.287 13.496 1.00 63.34 270 LYS A O 1
ATOM 2131 N N . PRO A 1 271 ? 11.408 -10.787 13.069 1.00 46.94 271 PRO A N 1
ATOM 2132 C CA . PRO A 1 271 ? 11.436 -12.057 13.781 1.00 46.94 271 PRO A CA 1
ATOM 2133 C C . PRO A 1 271 ? 12.353 -13.058 13.071 1.00 46.94 271 PRO A C 1
ATOM 2135 O O . PRO A 1 271 ? 12.514 -12.941 11.831 1.00 46.94 271 PRO A O 1
#

Secondary structure (DSSP, 8-state):
----------HHHHHHHHHHTS-HHHHHHHHHHHHHTTPPEEEEEPPSSSSS-EE-GGGGTT-EEEE--GGGSSSS--EEEETTTS---EEEEEE-S--SS-HHHHHHHHHS-TT----SS--TTSTTTTSPPSS-TT-EEEEEE---STT-SSSS-EEEEEE-S-TTTTHHHHHHHHHH-SEEEEEES---HHHHHHHHT----SPEEEEEE-PPTTPPPPHHHHHHHHHHHHHS---GGGEEE--SS--HHHHHHHHHHHHHHHHHT--

=== Feature glossary ===
The features interleaved in this record are:

— What the protein is —

Sequence gives the chain of amino acids in standard one-letter code (A=alanine, C=cysteine, …, Y=tyrosine), read N→C. It is the only feature that is directly encoded by the gene; all structural features are derived from the folded form of this sequence.

Database cross-references. InterPro integrates a dozen domain/family signature databases into unified entries with residue-range hits. GO terms attach function/process/location labels with evidence codes. CATH codes position the fold in a four-level structural taxonomy. Organism is the NCBI-taxonomy species name.

— Where its atoms are —

Atomic coordinates in PDBx/mmCIF format — the same representation the Protein Data Bank distributes. Each line of the _atom_site loop places one backbone atom in Cartesian space (units: ångströms, origin: arbitrary).

The six renders are orthographic views along the three Cartesian axes in both directions. Representation (cartoon, sticks, or surface) and color scheme (sequence-rainbow or by-chain) vary across proteins so the training set covers all the common visualization conventions.

— Local backbone conformation —

Eight-state secondary structure (DSSP): H is the canonical α-helix, G the tighter 3₁₀-helix, I the wider π-helix; E/B are β-structure, T and S are turns and bends, and '-' is everything else. DSSP derives these from the pattern of main-chain N–H···O=C hydrogen bonds, not from the sequence.

P-SEA three-state annotation labels each residue as helix, strand, or coil based purely on the geometry of the Cα trace. It serves as a fallback when the full backbone (and thus DSSP) is unavailable.

The φ/ψ torsion pair specifies the backbone conformation at each residue. φ rotates about the N–Cα bond, ψ about the Cα–C bond. Steric clashes forbid most of the (φ, ψ) plane — the allowed regions (α-helix basin, β-sheet basin, left-handed helix) are the Ramachandran-allowed regions.

— Global shape and packing —

The geometric summary reports three shape descriptors. Rg (radius of gyration) measures how spread out the Cα atoms are about their centre of mass; compact globular proteins have small Rg, elongated or unfolded ones large. Cα contacts (<8 Å, |i−j|>4) count long-range residue pairs in spatial proximity — high for tightly packed folds, near zero for rods or random coil. The bounding-box extents give the protein's footprint along x, y, z in Å.

Solvent-accessible surface area (SASA) is the area in Å² traced out by the centre of a 1.4 Å probe sphere (a water molecule) rolled over the protein's van der Waals surface (Shrake–Rupley / Lee–Richards construction). Buried residues have near-zero SASA; fully exposed residues can exceed 200 Å². The total SASA scales roughly with the number of surface residues.

The contact map is a binary N×N matrix image: pixel (i, j) is dark where Cα_i and Cα_j are within 8 Å and |i−j|>4. Because the |i−j|>4 filter removes local helical contacts, off-diagonal stripes parallel to the main diagonal indicate parallel β-sheets; stripes perpendicular to it indicate antiparallel β-sheets. The Ramachandran plot scatters every residue's (φ, ψ) pair against the sterically allowed regions. The PAE heatmap renders the predicted-aligned-error matrix.

— Structural neighborhood —

3Di is Foldseek's structural alphabet. Each residue is assigned one of twenty discrete states based on how its Cα sits relative to its spatial (not sequential) neighbors. Aligning 3Di strings finds structural homologs roughly as well as full 3D superposition, but orders of magnitude faster.

Nearest PDB neighbors are the top structural matches found by Foldseek when searching this structure against the entire Protein Data Bank. Each hit reports a TM-score (0 to 1; >0.5 almost always implies the same fold) and an E-value. These are *structural* homologs — they may share no detectable sequence similarity.

— Confidence and disorder —

For AlphaFold models, the B-factor field carries pLDDT — the model's own estimate of local accuracy on a 0–100 scale. Regions with pLDDT<50 should be treated as essentially unmodeled; they often correspond to intrinsically disordered segments.

Crystallographic B-factors measure how much each atom's electron density is smeared out, in Å². They rise in mobile loops and surface residues and fall in the buried interior. In AlphaFold models this column is repurposed to hold pLDDT instead.

Predicted aligned error is AlphaFold's pairwise confidence. Unlike pLDDT (per-residue), PAE is per-residue-pair and captures whether two parts of the structure are correctly placed relative to each other. Units are ångströms of expected positional error.